Protein AF-J0NBN2-F1 (afdb_monomer_lite)

Sequence (302 aa):
MKLNNRDLALRGLLGVLPPHLERYLRSTLGDRCTPEGLRALLADSDASDPPDLADLSTQIRVLTVHSDGSDGLDLSPELRTALREVGRLRDEVVSGGALNADRTLAVLDAVGETLRLIGAESDQAEVRELIAAIDGGQGAGSGPLDAVGVEVVCVPVLSYAHAVAGAAPAVSIRLSLPGYAFSSGAHASGLDASGDDQQRRTLVSEARGSQELPPGPLEVTLTLIEDDGGRQIAEPWHLTWDTSQPVLTETRTLALDRANLLQVEPGAAHVRVELRAADGATAVRRLPGLTVLPPRQWRLDG

Secondary structure (DSSP, 8-state):
----HHHHHHIIIIIIHHHHHHHHHHHHHGGG-SHHHHHHHHT--S-SSPP-TT-HHHHHHHHHHTTSSTT-----HHHHHHHHHHHHHHHHHHTTPPPPHHHHHHHHHHHHHHHHHTT-GGGHHHHHHHHHTGGGTT--S-SGGGG-EEEEEE-SEEEHHHHHTT---EEEEEEE-TTS---TTS-SS-S---TTGGG-EEEEE-----SPPPSSEEEEEEEEEETTT--B-B--EEEEEETTSSEEEEEEE--B-HHHHTT--SEEEEEEEEEEETTS-EEEEEEEEEEEE---------

Radius of gyration: 23.73 Å; chains: 1; bounding box: 50×60×70 Å

Foldseek 3Di:
DQQALLNLLCCLLLPQQLVLLLVLLCVQCPVCPDQVSLCVQLVPPPDPDRQDSSDLLSSLSSQQSQPPDPNRRPADPQLNVLSVQLNVLVVVSVVDDDDALVSSLSSLVSSLSNCVSSPVPVRVVSSVVSQCCHVHRLHDPDDQCLQKKKKKKWAQEAALVCLVVFHFIKMKMKIFGHPRWDPPPDVVDDDDDDPPRVRIDMFIRTRDDPHHDDFDKKWKKKFKAFPPPRFTFWDIDIDIDGVVDRMDMDMDGTRTDSVRLQVDDWGWMWMWMWIADPVGDIGIGTGTRHTYYHPDDDDDPD

pLDDT: mean 79.09, std 15.29, range [32.47, 96.25]

Organism: NCBI:txid1125718

Structure (mmCIF, N/CA/C/O backbone):
data_AF-J0NBN2-F1
#
_entry.id   AF-J0NBN2-F1
#
loop_
_atom_site.group_PDB
_atom_site.id
_atom_site.type_symbol
_atom_site.label_atom_id
_atom_site.label_alt_id
_atom_site.label_comp_id
_atom_site.label_asym_id
_atom_site.label_entity_id
_atom_site.label_seq_id
_atom_site.pdbx_PDB_ins_code
_atom_site.Cartn_x
_atom_site.Cartn_y
_atom_site.Cartn_z
_atom_site.occupancy
_atom_site.B_iso_or_equiv
_atom_site.auth_seq_id
_atom_site.auth_comp_id
_atom_site.auth_asym_id
_atom_site.auth_atom_id
_atom_site.pdbx_PDB_model_num
ATOM 1 N N . MET A 1 1 ? 5.031 -14.253 4.775 1.00 39.81 1 MET A N 1
ATOM 2 C CA . MET A 1 1 ? 6.486 -14.059 5.010 1.00 39.81 1 MET A CA 1
ATOM 3 C C . MET A 1 1 ? 6.707 -12.562 5.221 1.00 39.81 1 MET A C 1
ATOM 5 O O . MET A 1 1 ? 6.089 -11.804 4.492 1.00 39.81 1 MET A O 1
ATOM 9 N N . LYS A 1 2 ? 7.464 -12.099 6.230 1.00 54.34 2 LYS A N 1
ATOM 10 C CA . LYS A 1 2 ? 7.734 -10.652 6.378 1.00 54.34 2 LYS A CA 1
ATOM 11 C C . LYS A 1 2 ? 8.711 -10.240 5.274 1.00 54.34 2 LYS A C 1
ATOM 13 O O . LYS A 1 2 ? 9.859 -10.670 5.329 1.00 54.34 2 LYS A O 1
ATOM 18 N N . LEU A 1 3 ? 8.246 -9.470 4.291 1.00 64.38 3 LEU A N 1
ATOM 19 C CA . LEU A 1 3 ? 9.113 -8.849 3.288 1.00 64.38 3 LEU A CA 1
ATOM 20 C C . LEU A 1 3 ? 10.071 -7.903 4.016 1.00 64.38 3 LEU A C 1
ATOM 22 O O . LEU A 1 3 ? 9.633 -7.037 4.775 1.00 64.38 3 LEU A O 1
ATOM 26 N N . ASN A 1 4 ? 11.372 -8.118 3.853 1.00 79.00 4 ASN A N 1
ATOM 27 C CA . ASN A 1 4 ? 12.374 -7.190 4.360 1.00 79.00 4 ASN A CA 1
ATOM 28 C C . ASN A 1 4 ? 12.499 -5.987 3.395 1.00 79.00 4 ASN A C 1
ATOM 30 O O . ASN A 1 4 ? 12.011 -6.021 2.267 1.00 79.00 4 ASN A O 1
ATOM 34 N N . ASN A 1 5 ? 13.179 -4.922 3.818 1.00 82.25 5 ASN A N 1
ATOM 35 C CA . ASN A 1 5 ? 13.381 -3.708 3.014 1.00 82.25 5 ASN A CA 1
ATOM 36 C C . ASN A 1 5 ? 13.991 -3.979 1.623 1.00 82.25 5 ASN A C 1
ATOM 38 O O . ASN A 1 5 ? 13.620 -3.357 0.629 1.00 82.25 5 ASN A O 1
ATOM 42 N N . ARG A 1 6 ? 14.879 -4.970 1.524 1.00 85.25 6 ARG A N 1
ATOM 43 C CA . ARG A 1 6 ? 15.462 -5.410 0.254 1.00 85.25 6 ARG A CA 1
ATOM 44 C C . ARG A 1 6 ? 14.431 -6.106 -0.636 1.00 85.25 6 ARG A C 1
ATOM 46 O O . ARG A 1 6 ? 14.435 -5.868 -1.838 1.00 85.25 6 ARG A O 1
ATOM 53 N N . ASP A 1 7 ? 13.547 -6.920 -0.072 1.00 87.06 7 ASP A N 1
ATOM 54 C CA . ASP A 1 7 ? 12.481 -7.586 -0.821 1.00 87.06 7 ASP A CA 1
ATOM 55 C C . ASP A 1 7 ? 11.479 -6.563 -1.373 1.00 87.06 7 ASP A C 1
ATOM 57 O O . ASP A 1 7 ? 11.032 -6.702 -2.508 1.00 87.06 7 ASP A O 1
ATOM 61 N N . LEU A 1 8 ? 11.180 -5.499 -0.615 1.00 87.06 8 LEU A N 1
ATOM 62 C CA . LEU A 1 8 ? 10.349 -4.381 -1.079 1.00 87.06 8 LEU A CA 1
ATOM 63 C C . LEU A 1 8 ? 11.009 -3.637 -2.248 1.00 87.06 8 LEU A C 1
ATOM 65 O O . LEU A 1 8 ? 10.373 -3.418 -3.278 1.00 87.06 8 LEU A O 1
ATOM 69 N N . ALA A 1 9 ? 12.301 -3.314 -2.123 1.00 89.12 9 ALA A N 1
ATOM 70 C CA . ALA A 1 9 ? 13.078 -2.693 -3.195 1.00 89.12 9 ALA A CA 1
ATOM 71 C C . ALA A 1 9 ? 13.112 -3.569 -4.461 1.00 89.12 9 ALA A C 1
ATOM 73 O O . ALA A 1 9 ? 12.883 -3.080 -5.567 1.00 89.12 9 ALA A O 1
ATOM 74 N N . LEU A 1 10 ? 13.353 -4.876 -4.305 1.00 90.25 10 LEU A N 1
ATOM 75 C CA . LEU A 1 10 ? 13.333 -5.840 -5.408 1.00 90.25 10 LEU A CA 1
ATOM 76 C C . LEU A 1 10 ? 11.942 -5.962 -6.030 1.00 90.25 10 LEU A C 1
ATOM 78 O O . LEU A 1 10 ? 11.838 -6.058 -7.250 1.00 90.25 10 LEU A O 1
ATOM 82 N N . ARG A 1 11 ? 10.874 -5.922 -5.228 1.00 89.62 11 ARG A N 1
ATOM 83 C CA . ARG A 1 11 ? 9.498 -5.960 -5.728 1.00 89.62 11 ARG A CA 1
ATOM 84 C C . ARG A 1 11 ? 9.184 -4.734 -6.583 1.00 89.62 11 ARG A C 1
ATOM 86 O O . ARG A 1 11 ? 8.642 -4.902 -7.671 1.00 89.62 11 ARG A O 1
ATOM 93 N N . GLY A 1 12 ? 9.579 -3.537 -6.150 1.00 88.62 12 GLY A N 1
ATOM 94 C CA . GLY A 1 12 ? 9.417 -2.317 -6.946 1.00 88.62 12 GLY A CA 1
ATOM 95 C C . GLY A 1 12 ? 10.220 -2.354 -8.251 1.00 88.62 12 GLY A C 1
ATOM 96 O O . GLY A 1 12 ? 9.673 -2.118 -9.326 1.00 88.62 12 GLY A O 1
ATOM 97 N N . LEU A 1 13 ? 11.506 -2.710 -8.170 1.00 92.12 13 LEU A N 1
ATOM 98 C CA . LEU A 1 13 ? 12.416 -2.701 -9.321 1.00 92.12 13 LEU A CA 1
ATOM 99 C C . LEU A 1 13 ? 12.150 -3.823 -10.327 1.00 92.12 13 LEU A C 1
ATOM 101 O O . LEU A 1 13 ? 12.204 -3.584 -11.525 1.00 92.12 13 LEU A O 1
ATOM 105 N N . LEU A 1 14 ? 11.917 -5.050 -9.865 1.00 89.62 14 LEU A N 1
ATOM 106 C CA . LEU A 1 14 ? 11.858 -6.239 -10.725 1.00 89.62 14 LEU A CA 1
ATOM 107 C C . LEU A 1 14 ? 10.440 -6.792 -10.894 1.00 89.62 14 LEU A C 1
ATOM 109 O O . LEU A 1 14 ? 10.215 -7.620 -11.769 1.00 89.62 14 LEU A O 1
ATOM 113 N N . GLY A 1 15 ? 9.493 -6.371 -10.054 1.00 87.25 15 GLY A N 1
ATOM 114 C CA . GLY A 1 15 ? 8.091 -6.776 -10.149 1.00 87.25 15 GLY A CA 1
ATOM 115 C C . GLY A 1 15 ? 7.225 -5.713 -10.813 1.00 87.25 15 GLY A C 1
ATOM 116 O O . GLY A 1 15 ? 6.552 -6.006 -11.795 1.00 87.25 15 GLY A O 1
ATOM 117 N N . VAL A 1 16 ? 7.255 -4.489 -10.279 1.00 88.75 16 VAL A N 1
ATOM 118 C CA . VAL A 1 16 ? 6.342 -3.411 -10.694 1.00 88.75 16 VAL A CA 1
ATOM 119 C C . VAL A 1 16 ? 6.834 -2.712 -11.955 1.00 88.75 16 VAL A C 1
ATOM 121 O O . VAL A 1 16 ? 6.109 -2.631 -12.937 1.00 88.75 16 VAL A O 1
ATOM 124 N N . LEU A 1 17 ? 8.072 -2.215 -11.966 1.00 90.75 17 LEU A N 1
ATOM 125 C CA . LEU A 1 17 ? 8.572 -1.393 -13.072 1.00 90.75 17 LEU A CA 1
ATOM 126 C C . LEU A 1 17 ? 8.645 -2.103 -14.446 1.00 90.75 17 LEU A C 1
ATOM 128 O O . LEU A 1 17 ? 8.243 -1.480 -15.437 1.00 90.75 17 LEU A O 1
ATOM 132 N N . PRO A 1 18 ? 9.134 -3.359 -14.565 1.00 92.06 18 PRO A N 1
ATOM 133 C CA . PRO A 1 18 ? 9.452 -3.937 -15.872 1.00 92.06 18 PRO A CA 1
ATOM 134 C C . PRO A 1 18 ? 8.253 -4.085 -16.822 1.00 92.06 18 PRO A C 1
ATOM 136 O O . PRO A 1 18 ? 8.397 -3.688 -17.977 1.00 92.06 18 PRO A O 1
ATOM 139 N N . PRO A 1 19 ? 7.060 -4.552 -16.396 1.00 89.94 19 PRO A N 1
ATOM 140 C CA . PRO A 1 19 ? 5.893 -4.643 -17.280 1.00 89.94 19 PRO A CA 1
ATOM 141 C C . PRO A 1 19 ? 5.472 -3.302 -17.902 1.00 89.94 19 PRO A C 1
ATOM 143 O O . PRO A 1 19 ? 5.055 -3.245 -19.064 1.00 89.94 19 PRO A O 1
ATOM 146 N N . HIS A 1 20 ? 5.584 -2.205 -17.147 1.00 90.25 20 HIS A N 1
ATOM 147 C CA . HIS A 1 20 ? 5.215 -0.873 -17.632 1.00 90.25 20 HIS A CA 1
ATOM 148 C C . HIS A 1 20 ? 6.273 -0.301 -18.565 1.00 90.25 20 HIS A C 1
ATOM 150 O O . HIS A 1 20 ? 5.938 0.252 -19.616 1.00 90.25 20 HIS A O 1
ATOM 156 N N . LEU A 1 21 ? 7.547 -0.467 -18.211 1.00 89.19 21 LEU A N 1
ATOM 157 C CA . LEU A 1 21 ? 8.645 0.008 -19.038 1.00 89.19 21 LEU A CA 1
ATOM 158 C C . LEU A 1 21 ? 8.722 -0.769 -20.360 1.00 89.19 21 LEU A C 1
ATOM 160 O O . LEU A 1 21 ? 8.958 -0.168 -21.404 1.00 89.19 21 LEU A O 1
ATOM 164 N N . GLU A 1 22 ? 8.415 -2.066 -20.347 1.00 90.19 22 GLU A N 1
ATOM 165 C CA . GLU A 1 22 ? 8.255 -2.891 -21.545 1.00 90.19 22 GLU A CA 1
ATOM 166 C C . GLU A 1 22 ? 7.134 -2.366 -22.450 1.00 90.19 22 GLU A C 1
ATOM 168 O O . GLU A 1 22 ? 7.323 -2.198 -23.657 1.00 90.19 22 GLU A O 1
ATOM 173 N N . ARG A 1 23 ? 5.963 -2.053 -21.879 1.00 89.56 23 ARG A N 1
ATOM 174 C CA . ARG A 1 23 ? 4.835 -1.479 -22.627 1.00 89.56 23 ARG A CA 1
ATOM 175 C C . ARG A 1 23 ? 5.198 -0.135 -23.255 1.00 89.56 23 ARG A C 1
ATOM 177 O O . ARG A 1 23 ? 4.902 0.085 -24.431 1.00 89.56 23 ARG A O 1
ATOM 184 N N . TYR A 1 24 ? 5.844 0.736 -22.483 1.00 88.31 24 TYR A N 1
ATOM 185 C CA . TYR A 1 24 ? 6.337 2.023 -22.961 1.00 88.31 24 TYR A CA 1
ATOM 186 C C . TYR A 1 24 ? 7.341 1.829 -24.102 1.00 88.31 24 TYR A C 1
ATOM 188 O O . TYR A 1 24 ? 7.157 2.376 -25.183 1.00 88.31 24 TYR A O 1
ATOM 196 N N . LEU A 1 25 ? 8.342 0.967 -23.915 1.00 87.44 25 LEU A N 1
ATOM 197 C CA . LEU A 1 25 ? 9.366 0.653 -24.909 1.00 87.44 25 LEU A CA 1
ATOM 198 C C . LEU A 1 25 ? 8.761 0.147 -26.224 1.00 87.44 25 LEU A C 1
ATOM 200 O O . LEU A 1 25 ? 9.148 0.624 -27.290 1.00 87.44 25 LEU A O 1
ATOM 204 N N . ARG A 1 26 ? 7.776 -0.760 -26.169 1.00 87.06 26 ARG A N 1
ATOM 205 C CA . ARG A 1 26 ? 7.063 -1.229 -27.370 1.00 87.06 26 ARG A CA 1
ATOM 206 C C . ARG A 1 26 ? 6.329 -0.100 -28.083 1.00 87.06 26 ARG A C 1
ATOM 208 O O . ARG A 1 26 ? 6.396 -0.011 -29.306 1.00 87.06 26 ARG A O 1
ATOM 215 N N . SER A 1 27 ? 5.658 0.767 -27.327 1.00 86.44 27 SER A N 1
ATOM 216 C CA . SER A 1 27 ? 4.952 1.923 -27.883 1.00 86.44 27 SER A CA 1
ATOM 217 C C . SER A 1 27 ? 5.907 2.911 -28.553 1.00 86.44 27 SER A C 1
ATOM 219 O O . SER A 1 27 ? 5.591 3.443 -29.613 1.00 86.44 27 SER A O 1
ATOM 221 N N . THR A 1 28 ? 7.068 3.157 -27.949 1.00 83.19 28 THR A N 1
ATOM 222 C CA . THR A 1 28 ? 8.038 4.148 -28.431 1.00 83.19 28 THR A CA 1
ATOM 223 C C . THR A 1 28 ? 8.849 3.623 -29.621 1.00 83.19 28 THR A C 1
ATOM 225 O O . THR A 1 28 ? 9.175 4.378 -30.535 1.00 83.19 28 THR A O 1
ATOM 228 N N . LEU A 1 29 ? 9.164 2.324 -29.651 1.00 79.38 29 LEU A N 1
ATOM 229 C CA . LEU A 1 29 ? 9.898 1.709 -30.761 1.00 79.38 29 LEU A CA 1
ATOM 230 C C . LEU A 1 29 ? 9.015 1.411 -31.979 1.00 79.38 29 LEU A C 1
ATOM 232 O O . LEU A 1 29 ? 9.527 1.436 -33.102 1.00 79.38 29 LEU A O 1
ATOM 236 N N . GLY A 1 30 ? 7.722 1.131 -31.783 1.00 82.50 30 GLY A N 1
ATOM 237 C CA . GLY A 1 30 ? 6.803 0.778 -32.867 1.00 82.50 30 GLY A CA 1
ATOM 238 C C . GLY A 1 30 ? 7.342 -0.387 -33.705 1.00 82.50 30 GLY A C 1
ATOM 239 O O . GLY A 1 30 ? 7.721 -1.426 -33.163 1.00 82.50 30 GLY A O 1
ATOM 240 N N . ASP A 1 31 ? 7.460 -0.184 -35.019 1.00 77.44 31 ASP A N 1
ATOM 241 C CA . ASP A 1 31 ? 7.956 -1.185 -35.980 1.00 77.44 31 ASP A CA 1
ATOM 242 C C . ASP A 1 31 ? 9.416 -1.617 -35.735 1.00 77.44 31 ASP A C 1
ATOM 244 O O . ASP A 1 31 ? 9.853 -2.663 -36.218 1.00 77.44 31 ASP A O 1
ATOM 248 N N . ARG A 1 32 ? 10.183 -0.842 -34.952 1.00 72.25 32 ARG A N 1
ATOM 249 C CA . ARG A 1 32 ? 11.557 -1.188 -34.549 1.00 72.25 32 ARG A CA 1
ATOM 250 C C . ARG A 1 32 ? 11.606 -2.208 -33.408 1.00 72.25 32 ARG A C 1
ATOM 252 O O . ARG A 1 32 ? 12.686 -2.689 -33.075 1.00 72.25 32 ARG A O 1
ATOM 259 N N . CYS A 1 33 ? 10.463 -2.569 -32.820 1.00 77.31 33 CYS A N 1
ATOM 260 C CA . CYS A 1 33 ? 10.361 -3.574 -31.761 1.00 77.31 33 CYS A CA 1
ATOM 261 C C . CYS A 1 33 ? 10.369 -5.014 -32.318 1.00 77.31 33 CYS A C 1
ATOM 263 O O . CYS A 1 33 ? 9.524 -5.844 -31.985 1.00 77.31 33 CYS A O 1
ATOM 265 N N . THR A 1 34 ? 11.327 -5.306 -33.197 1.00 79.50 34 THR A N 1
ATOM 266 C CA . THR A 1 34 ? 11.610 -6.648 -33.723 1.00 79.50 34 THR A CA 1
ATOM 267 C C . THR A 1 34 ? 12.907 -7.177 -33.111 1.00 79.50 34 THR A C 1
ATOM 269 O O . THR A 1 34 ? 13.750 -6.373 -32.714 1.00 79.50 34 THR A O 1
ATOM 272 N N . PRO A 1 35 ? 13.118 -8.501 -33.017 1.00 76.19 35 PRO A N 1
ATOM 273 C CA . PRO A 1 35 ? 14.371 -9.059 -32.505 1.00 76.19 35 PRO A CA 1
ATOM 274 C C . PRO A 1 35 ? 15.605 -8.531 -33.246 1.00 76.19 35 PRO A C 1
ATOM 276 O O . PRO A 1 35 ? 16.613 -8.211 -32.625 1.00 76.19 35 PRO A O 1
ATOM 279 N N . GLU A 1 36 ? 15.523 -8.396 -34.569 1.00 77.06 36 GLU A N 1
ATOM 280 C CA . GLU A 1 36 ? 16.585 -7.846 -35.414 1.00 77.06 36 GLU A CA 1
ATOM 281 C C . GLU A 1 36 ? 16.794 -6.354 -35.140 1.00 77.06 36 GLU A C 1
ATOM 283 O O . GLU A 1 36 ? 17.934 -5.910 -35.007 1.00 77.06 36 GLU A O 1
ATOM 288 N N . GLY A 1 37 ? 15.702 -5.596 -34.987 1.00 74.25 37 GLY A N 1
ATOM 289 C CA . GLY A 1 37 ? 15.743 -4.191 -34.590 1.00 74.25 37 GLY A CA 1
ATOM 290 C C . GLY A 1 37 ? 16.403 -4.006 -33.225 1.00 74.25 37 GLY A C 1
ATOM 291 O O . GLY A 1 37 ? 17.340 -3.230 -33.099 1.00 74.25 37 GLY A O 1
ATOM 292 N N . LEU A 1 38 ? 15.996 -4.776 -32.216 1.00 76.81 38 LEU A N 1
ATOM 293 C CA . LEU A 1 38 ? 16.558 -4.713 -30.866 1.00 76.81 38 LEU A CA 1
ATOM 294 C C . LEU A 1 38 ? 18.038 -5.128 -30.820 1.00 76.81 38 LEU A C 1
ATOM 296 O O . LEU A 1 38 ? 18.814 -4.483 -30.118 1.00 76.81 38 LEU A O 1
ATOM 300 N N . ARG A 1 39 ? 18.457 -6.146 -31.588 1.00 76.12 39 ARG A N 1
ATOM 301 C CA . ARG A 1 39 ? 19.881 -6.518 -31.718 1.00 76.12 39 ARG A CA 1
ATOM 302 C C . ARG A 1 39 ? 20.702 -5.405 -32.363 1.00 76.12 39 ARG A C 1
ATOM 304 O O . ARG A 1 39 ? 21.776 -5.073 -31.861 1.00 76.12 39 ARG A O 1
ATOM 311 N N . ALA A 1 40 ? 20.177 -4.795 -33.428 1.00 75.62 40 ALA A N 1
ATOM 312 C CA . ALA A 1 40 ? 20.815 -3.655 -34.078 1.00 75.62 40 ALA A CA 1
ATOM 313 C C . ALA A 1 40 ? 20.966 -2.468 -33.112 1.00 75.62 40 ALA A C 1
ATOM 315 O O . ALA A 1 40 ? 22.024 -1.844 -33.076 1.00 75.62 40 ALA A O 1
ATOM 316 N N . LEU A 1 41 ? 19.951 -2.207 -32.279 1.00 73.19 41 LEU A N 1
ATOM 317 C CA . LEU A 1 41 ? 19.999 -1.170 -31.245 1.00 73.19 41 LEU A CA 1
ATOM 318 C C . LEU A 1 41 ? 21.067 -1.494 -30.182 1.00 73.19 41 LEU A C 1
ATOM 320 O O . LEU A 1 41 ? 21.881 -0.653 -29.816 1.00 73.19 41 LEU A O 1
ATOM 324 N N . LEU A 1 42 ? 21.125 -2.724 -29.685 1.00 73.62 42 LEU A N 1
ATOM 325 C CA . LEU A 1 42 ? 22.075 -3.091 -28.630 1.00 73.62 42 LEU A CA 1
ATOM 326 C C . LEU A 1 42 ? 23.526 -3.250 -29.118 1.00 73.62 42 LEU A C 1
ATOM 328 O O . LEU A 1 42 ? 24.398 -3.537 -28.295 1.00 73.62 42 LEU A O 1
ATOM 332 N N . ALA A 1 43 ? 23.777 -3.062 -30.422 1.00 69.69 43 ALA A N 1
ATOM 333 C CA . ALA A 1 43 ? 25.016 -3.425 -31.112 1.00 69.69 43 ALA A CA 1
ATOM 334 C C . ALA A 1 43 ? 25.428 -4.893 -30.868 1.00 69.69 43 ALA A C 1
ATOM 336 O O . ALA A 1 43 ? 26.594 -5.256 -31.007 1.00 69.69 43 ALA A O 1
ATOM 337 N N . ASP A 1 44 ? 24.458 -5.740 -30.518 1.00 66.31 44 ASP A N 1
ATOM 338 C CA . ASP A 1 44 ? 24.656 -7.124 -30.095 1.00 66.31 44 ASP A CA 1
ATOM 339 C C . ASP A 1 44 ? 24.323 -8.054 -31.263 1.00 66.31 44 ASP A C 1
ATOM 341 O O . ASP A 1 44 ? 23.298 -8.736 -31.308 1.00 66.31 44 ASP A O 1
ATOM 345 N N . SER A 1 45 ? 25.163 -7.967 -32.296 1.00 54.62 45 SER A N 1
ATOM 346 C CA . SER A 1 45 ? 24.950 -8.670 -33.570 1.00 54.62 45 SER A CA 1
ATOM 347 C C . SER A 1 45 ? 25.250 -10.172 -33.471 1.00 54.62 45 SER A C 1
ATOM 349 O O . SER A 1 45 ? 24.813 -10.931 -34.332 1.00 54.62 45 SER A O 1
ATOM 351 N N . ASP A 1 46 ? 25.975 -10.587 -32.425 1.00 56.94 46 ASP A N 1
ATOM 352 C CA . ASP A 1 46 ? 26.514 -11.942 -32.253 1.00 56.94 46 ASP A CA 1
ATOM 353 C C . ASP A 1 46 ? 25.734 -12.798 -31.231 1.00 56.94 46 ASP A C 1
ATOM 355 O O . ASP A 1 46 ? 25.947 -14.011 -31.151 1.00 56.94 46 ASP A O 1
ATOM 359 N N . ALA A 1 47 ? 24.804 -12.216 -30.461 1.00 61.78 47 ALA A N 1
ATOM 360 C CA . ALA A 1 47 ? 23.956 -12.968 -29.538 1.00 61.78 47 ALA A CA 1
ATOM 361 C C . ALA A 1 47 ? 22.874 -13.772 -30.290 1.00 61.78 47 ALA A C 1
ATOM 363 O O . ALA A 1 47 ? 21.990 -13.213 -30.949 1.00 61.78 47 ALA A O 1
ATOM 364 N N . SER A 1 48 ? 22.918 -15.109 -30.167 1.00 61.03 48 SER A N 1
ATOM 365 C CA . SER A 1 48 ? 21.876 -15.999 -30.718 1.00 61.03 48 SER A CA 1
ATOM 366 C C . SER A 1 48 ? 20.503 -15.714 -30.110 1.00 61.03 48 SER A C 1
ATOM 368 O O . SER A 1 48 ? 19.500 -15.698 -30.830 1.00 61.03 48 SER A O 1
ATOM 370 N N . ASP A 1 49 ? 20.455 -15.429 -28.810 1.00 69.25 49 ASP A N 1
ATOM 371 C CA . ASP A 1 49 ? 19.196 -15.208 -28.110 1.00 69.25 49 ASP A CA 1
ATOM 372 C C . ASP A 1 49 ? 18.660 -13.790 -28.352 1.00 69.25 49 ASP A C 1
ATOM 374 O O . ASP A 1 49 ? 19.427 -12.823 -28.390 1.00 69.25 49 ASP A O 1
ATOM 378 N N . PRO A 1 50 ? 17.341 -13.640 -28.572 1.00 69.00 50 PRO A N 1
ATOM 379 C CA . PRO A 1 50 ? 16.734 -12.324 -28.650 1.00 69.00 50 PRO A CA 1
ATOM 380 C C . PRO A 1 50 ? 16.854 -11.613 -27.290 1.00 69.00 50 PRO A C 1
ATOM 382 O O . PRO A 1 50 ? 16.751 -12.268 -26.251 1.00 69.00 50 PRO A O 1
ATOM 385 N N . PRO A 1 51 ? 17.040 -10.283 -27.276 1.00 78.94 51 PRO A N 1
ATOM 386 C CA . PRO A 1 51 ? 17.110 -9.529 -26.031 1.00 78.94 51 PRO A CA 1
ATOM 387 C C . PRO A 1 51 ? 15.811 -9.678 -25.236 1.00 78.94 51 PRO A C 1
ATOM 389 O O . PRO A 1 51 ? 14.718 -9.460 -25.766 1.00 78.94 51 PRO A O 1
ATOM 392 N N . ASP A 1 52 ? 15.945 -10.049 -23.963 1.00 82.88 52 ASP A N 1
ATOM 393 C CA . ASP A 1 52 ? 14.812 -10.263 -23.070 1.00 82.88 52 ASP A CA 1
ATOM 394 C C . ASP A 1 52 ? 14.221 -8.921 -22.633 1.00 82.88 52 ASP A C 1
ATOM 396 O O . ASP A 1 52 ? 14.781 -8.201 -21.808 1.00 82.88 52 ASP A O 1
ATOM 400 N N . LEU A 1 53 ? 13.068 -8.577 -23.201 1.00 83.00 53 LEU A N 1
ATOM 401 C CA . LEU A 1 53 ? 12.354 -7.363 -22.836 1.00 83.00 53 LEU A CA 1
ATOM 402 C C . LEU A 1 53 ? 11.657 -7.455 -21.479 1.00 83.00 53 LEU A C 1
ATOM 404 O O . LEU A 1 53 ? 11.158 -6.424 -21.056 1.00 83.00 53 LEU A O 1
ATOM 408 N N . ALA A 1 54 ? 11.624 -8.604 -20.799 1.00 83.56 54 ALA A N 1
ATOM 409 C CA . ALA A 1 54 ? 11.181 -8.690 -19.407 1.00 83.56 54 ALA A CA 1
ATOM 410 C C . ALA A 1 54 ? 12.296 -8.291 -18.418 1.00 83.56 54 ALA A C 1
ATOM 412 O O . ALA A 1 54 ? 12.018 -7.968 -17.261 1.00 83.56 54 ALA A O 1
ATOM 413 N N . ASP A 1 55 ? 13.558 -8.279 -18.862 1.00 87.12 55 ASP A N 1
ATOM 414 C CA . ASP A 1 55 ? 14.700 -7.881 -18.045 1.00 87.12 55 ASP A CA 1
ATOM 415 C C . ASP A 1 55 ? 14.871 -6.354 -18.013 1.00 87.12 55 ASP A C 1
ATOM 417 O O . ASP A 1 55 ? 15.148 -5.699 -19.022 1.00 87.12 55 ASP A O 1
ATOM 421 N N . LEU A 1 56 ? 14.782 -5.782 -16.808 1.00 88.81 56 LEU A N 1
ATOM 422 C CA . LEU A 1 56 ? 14.923 -4.343 -16.581 1.00 88.81 56 LEU A CA 1
ATOM 423 C C . LEU A 1 56 ? 16.263 -3.792 -17.097 1.00 88.81 56 LEU A C 1
ATOM 425 O O . LEU A 1 56 ? 16.313 -2.674 -17.608 1.00 88.81 56 LEU A O 1
ATOM 429 N N . SER A 1 57 ? 17.358 -4.552 -16.978 1.00 88.12 57 SER A N 1
ATOM 430 C CA . SER A 1 57 ? 18.675 -4.101 -17.453 1.00 88.12 57 SER A CA 1
ATOM 431 C C . SER A 1 57 ? 18.677 -3.907 -18.969 1.00 88.12 57 SER A C 1
ATOM 433 O O . SER A 1 57 ? 19.124 -2.876 -19.482 1.00 88.12 57 SER A O 1
ATOM 435 N N . THR A 1 58 ? 18.108 -4.874 -19.686 1.00 87.44 58 THR A N 1
ATOM 436 C CA . THR A 1 58 ? 17.927 -4.830 -21.137 1.00 87.44 58 THR A CA 1
ATOM 437 C C . THR A 1 58 ? 17.033 -3.662 -21.549 1.00 87.44 58 THR A C 1
ATOM 439 O O . THR A 1 58 ? 17.424 -2.877 -22.416 1.00 87.44 58 THR A O 1
ATOM 442 N N . GLN A 1 59 ? 15.893 -3.464 -20.878 1.00 88.56 59 GLN A N 1
ATOM 443 C CA . GLN A 1 59 ? 14.994 -2.331 -21.132 1.00 88.56 59 GLN A CA 1
ATOM 444 C C . GLN A 1 59 ? 15.702 -0.970 -20.960 1.00 88.56 59 GLN A C 1
ATOM 446 O O . GLN A 1 59 ? 15.623 -0.111 -21.844 1.00 88.56 59 GLN A O 1
ATOM 451 N N . ILE A 1 60 ? 16.440 -0.775 -19.856 1.00 87.50 60 ILE A N 1
ATOM 452 C CA . ILE A 1 60 ? 17.187 0.465 -19.580 1.00 87.50 60 ILE A CA 1
ATOM 453 C C . ILE A 1 60 ? 18.272 0.691 -20.636 1.00 87.50 60 ILE A C 1
ATOM 455 O O . ILE A 1 60 ? 18.419 1.813 -21.124 1.00 87.50 60 ILE A O 1
ATOM 459 N N . ARG A 1 61 ? 19.017 -0.350 -21.034 1.00 84.56 61 ARG A N 1
ATOM 460 C CA . ARG A 1 61 ? 20.046 -0.240 -22.084 1.00 84.56 61 ARG A CA 1
ATOM 461 C C . ARG A 1 61 ? 19.452 0.214 -23.413 1.00 84.56 61 ARG A C 1
ATOM 463 O O . ARG A 1 61 ? 19.979 1.151 -24.007 1.00 84.56 61 ARG A O 1
ATOM 470 N N . VAL A 1 62 ? 18.350 -0.394 -23.856 1.00 82.56 62 VAL A N 1
ATOM 471 C CA . VAL A 1 62 ? 17.693 -0.027 -25.124 1.00 82.56 62 VAL A CA 1
ATOM 472 C C . VAL A 1 62 ? 17.285 1.450 -25.124 1.00 82.56 62 VAL A C 1
ATOM 474 O O . VAL A 1 62 ? 17.577 2.166 -26.084 1.00 82.56 62 VAL A O 1
ATOM 477 N N . LEU A 1 63 ? 16.671 1.919 -24.032 1.00 82.06 63 LEU A N 1
ATOM 478 C CA . LEU A 1 63 ? 16.198 3.300 -23.901 1.00 82.06 63 LEU A CA 1
ATOM 479 C C . LEU A 1 63 ? 17.343 4.315 -23.760 1.00 82.06 63 LEU A C 1
ATOM 481 O O . LEU A 1 63 ? 17.251 5.423 -24.280 1.00 82.06 63 LEU A O 1
ATOM 485 N N . THR A 1 64 ? 18.435 3.964 -23.080 1.00 76.88 64 THR A N 1
ATOM 486 C CA . THR A 1 64 ? 19.529 4.912 -22.799 1.00 76.88 64 THR A CA 1
ATOM 487 C C . THR A 1 64 ? 20.531 5.049 -23.946 1.00 76.88 64 THR A C 1
ATOM 489 O O . THR A 1 64 ? 20.923 6.178 -24.249 1.00 76.88 64 THR A O 1
ATOM 492 N N . VAL A 1 65 ? 20.895 3.953 -24.629 1.00 70.25 65 VAL A N 1
ATOM 493 C CA . VAL A 1 65 ? 21.871 3.948 -25.743 1.00 70.25 65 VAL A CA 1
ATOM 494 C C . VAL A 1 65 ? 21.454 4.875 -26.892 1.00 70.25 65 VAL A C 1
ATOM 496 O O . VAL A 1 65 ? 22.303 5.490 -27.528 1.00 70.25 65 VAL A O 1
ATOM 499 N N . HIS A 1 66 ? 20.153 5.036 -27.130 1.00 60.19 66 HIS A N 1
ATOM 500 C CA . HIS A 1 66 ? 19.636 5.768 -28.292 1.00 60.19 66 HIS A CA 1
ATOM 501 C C . HIS A 1 66 ? 19.305 7.227 -28.019 1.00 60.19 66 HIS A C 1
ATOM 503 O O . HIS A 1 66 ? 18.683 7.862 -28.853 1.00 60.19 66 HIS A O 1
ATOM 509 N N . SER A 1 67 ? 19.696 7.788 -26.880 1.00 54.75 67 SER A N 1
ATOM 510 C CA . SER A 1 67 ? 19.345 9.175 -26.560 1.00 54.75 67 SER A CA 1
ATOM 511 C C . SER A 1 67 ? 20.392 10.229 -26.945 1.00 54.75 67 SER A C 1
ATOM 513 O O . SER A 1 67 ? 20.141 11.418 -26.755 1.00 54.75 67 SER A O 1
ATOM 515 N N . ASP A 1 68 ? 21.534 9.809 -27.502 1.00 53.31 68 ASP A N 1
ATOM 516 C CA . ASP A 1 68 ? 22.655 10.685 -27.890 1.00 53.31 68 ASP A CA 1
ATOM 517 C C . ASP A 1 68 ? 22.891 10.748 -29.420 1.00 53.31 68 ASP A C 1
ATOM 519 O O . ASP A 1 68 ? 23.868 11.345 -29.873 1.00 53.31 68 ASP A O 1
ATOM 523 N N . GLY A 1 69 ? 22.009 10.152 -30.239 1.00 48.78 69 GLY A N 1
ATOM 524 C CA . GLY A 1 69 ? 22.159 10.058 -31.702 1.00 48.78 69 GLY A CA 1
ATOM 525 C C . GLY A 1 69 ? 21.024 10.705 -32.508 1.00 48.78 69 GLY A C 1
ATOM 526 O O . GLY A 1 69 ? 19.907 10.852 -32.024 1.00 48.78 69 GLY A O 1
ATOM 527 N N . SER A 1 70 ? 21.294 11.046 -33.775 1.00 48.72 70 SER A N 1
ATOM 528 C CA . SER A 1 70 ? 20.342 11.686 -34.707 1.00 48.72 70 SER A CA 1
ATOM 529 C C . SER A 1 70 ? 19.158 10.807 -35.149 1.00 48.72 70 SER A C 1
ATOM 531 O O . SER A 1 70 ? 18.216 11.335 -35.727 1.00 48.72 70 SER A O 1
ATOM 533 N N . ASP A 1 71 ? 19.199 9.500 -34.865 1.00 52.31 71 ASP A N 1
ATOM 534 C CA . ASP A 1 71 ? 18.123 8.504 -35.085 1.00 52.31 71 ASP A CA 1
ATOM 535 C C . ASP A 1 71 ? 17.464 8.038 -33.766 1.00 52.31 71 ASP A C 1
ATOM 537 O O . ASP A 1 71 ? 16.754 7.022 -33.706 1.00 52.31 71 ASP A O 1
ATOM 541 N N . GLY A 1 72 ? 17.750 8.769 -32.687 1.00 56.50 72 GLY A N 1
ATOM 542 C CA . GLY A 1 72 ? 17.431 8.413 -31.319 1.00 56.50 72 GLY A CA 1
ATOM 543 C C . GLY A 1 72 ? 15.949 8.390 -30.965 1.00 56.50 72 GLY A C 1
ATOM 544 O O . GLY A 1 72 ? 15.119 9.044 -31.595 1.00 56.50 72 GLY A O 1
ATOM 545 N N . LEU A 1 73 ? 15.612 7.634 -29.918 1.00 64.44 73 LEU A N 1
ATOM 546 C CA . LEU A 1 73 ? 14.319 7.782 -29.254 1.00 64.44 73 LEU A CA 1
ATOM 547 C C . LEU A 1 73 ? 14.293 9.157 -28.579 1.00 64.44 73 LEU A C 1
ATOM 549 O O . LEU A 1 73 ? 15.170 9.453 -27.765 1.00 64.44 73 LEU A O 1
ATOM 553 N N . ASP A 1 74 ? 13.299 9.980 -28.910 1.00 68.56 74 ASP A N 1
ATOM 554 C CA . ASP A 1 74 ? 13.130 11.313 -28.324 1.00 68.56 74 ASP A CA 1
ATOM 555 C C . ASP A 1 74 ? 12.598 11.184 -26.887 1.00 68.56 74 ASP A C 1
ATOM 557 O O . ASP A 1 74 ? 11.400 11.250 -26.612 1.00 68.56 74 ASP A O 1
ATOM 561 N N . LEU A 1 75 ? 13.507 10.864 -25.964 1.00 76.31 75 LEU A N 1
ATOM 562 C CA . LEU A 1 75 ? 13.217 10.732 -24.542 1.00 76.31 75 LEU A CA 1
ATOM 563 C C . LEU A 1 75 ? 13.464 12.063 -23.839 1.00 76.31 75 LEU A C 1
ATOM 565 O O . LEU A 1 75 ? 14.538 12.660 -23.961 1.00 76.31 75 LEU A O 1
ATOM 569 N N . SER A 1 76 ? 12.511 12.466 -22.995 1.00 83.88 76 SER A N 1
ATOM 570 C CA . SER A 1 76 ? 12.690 13.614 -22.104 1.00 83.88 76 SER A CA 1
ATOM 571 C C . SER A 1 76 ? 13.987 13.471 -21.282 1.00 83.88 76 SER A C 1
ATOM 573 O O . SER A 1 76 ? 14.279 12.380 -20.775 1.00 83.88 76 SER A O 1
ATOM 575 N N . PRO A 1 77 ? 14.780 14.547 -21.103 1.00 82.25 77 PRO A N 1
ATOM 576 C CA . PRO A 1 77 ? 15.990 14.522 -20.275 1.00 82.25 77 PRO A CA 1
ATOM 577 C C . PRO A 1 77 ? 15.733 14.056 -18.833 1.00 82.25 77 PRO A C 1
ATOM 579 O O . PRO A 1 77 ? 16.614 13.441 -18.227 1.00 82.25 77 PRO A O 1
ATOM 582 N N . GLU A 1 78 ? 14.528 14.292 -18.310 1.00 86.56 78 GLU A N 1
ATOM 583 C CA . GLU A 1 78 ? 14.094 13.831 -16.988 1.00 86.56 78 GLU A CA 1
ATOM 584 C C . GLU A 1 78 ? 14.015 12.299 -16.937 1.00 86.56 78 GLU A C 1
ATOM 586 O O . GLU A 1 78 ? 14.656 11.674 -16.094 1.00 86.56 78 GLU A O 1
ATOM 591 N N . LEU A 1 79 ? 13.347 11.679 -17.918 1.00 87.81 79 LEU A N 1
ATOM 592 C CA . LEU A 1 79 ? 13.226 10.220 -18.017 1.00 87.81 79 LEU A CA 1
ATOM 593 C C . LEU A 1 79 ? 14.590 9.547 -18.196 1.00 87.81 79 LEU A C 1
ATOM 595 O O . LEU A 1 79 ? 14.858 8.508 -17.600 1.00 87.81 79 LEU A O 1
ATOM 599 N N . ARG A 1 80 ? 15.503 10.164 -18.953 1.00 85.19 80 ARG A N 1
ATOM 600 C CA . ARG A 1 80 ? 16.876 9.648 -19.095 1.00 85.19 80 ARG A CA 1
ATOM 601 C C . ARG A 1 80 ? 17.626 9.629 -17.771 1.00 85.19 80 ARG A C 1
ATOM 603 O O . ARG A 1 80 ? 18.389 8.703 -17.505 1.00 85.19 80 ARG A O 1
ATOM 610 N N . THR A 1 81 ? 17.437 10.660 -16.958 1.00 88.94 81 THR A N 1
ATOM 611 C CA . THR A 1 81 ? 18.071 10.758 -15.642 1.00 88.94 81 THR A CA 1
ATOM 612 C C . THR A 1 81 ? 17.496 9.709 -14.697 1.00 88.94 81 THR A C 1
ATOM 614 O O . THR A 1 81 ? 18.271 8.950 -14.115 1.00 88.94 81 THR A O 1
ATOM 617 N N . ALA A 1 82 ? 16.167 9.578 -14.660 1.00 89.44 82 ALA A N 1
ATOM 618 C CA . ALA A 1 82 ? 15.472 8.565 -13.871 1.00 89.44 82 ALA A CA 1
ATOM 619 C C . ALA A 1 82 ? 15.904 7.133 -14.245 1.00 89.44 82 ALA A C 1
ATOM 621 O O . ALA A 1 82 ? 16.258 6.346 -13.373 1.00 89.44 82 ALA A O 1
ATOM 622 N N . LEU A 1 83 ? 15.996 6.801 -15.539 1.00 91.44 83 LEU A N 1
ATOM 623 C CA . LEU A 1 83 ? 16.415 5.466 -15.993 1.00 91.44 83 LEU A CA 1
ATOM 624 C C . LEU A 1 83 ? 17.862 5.123 -15.609 1.00 91.44 83 LEU A C 1
ATOM 626 O O . LEU A 1 83 ? 18.144 3.985 -15.230 1.00 91.44 83 LEU A O 1
ATOM 630 N N . ARG A 1 84 ? 18.790 6.091 -15.673 1.00 89.75 84 ARG A N 1
ATOM 631 C CA . ARG A 1 84 ? 20.174 5.875 -15.206 1.00 89.75 84 ARG A CA 1
ATOM 632 C C . ARG A 1 84 ? 20.226 5.657 -13.697 1.00 89.75 84 ARG A C 1
ATOM 634 O O . ARG A 1 84 ? 20.989 4.812 -13.228 1.00 89.75 84 ARG A O 1
ATOM 641 N N . GLU A 1 85 ? 19.428 6.408 -12.946 1.00 90.88 85 GLU A N 1
ATOM 642 C CA . GLU A 1 85 ? 19.329 6.259 -11.498 1.00 90.88 85 GLU A CA 1
ATOM 643 C C . GLU A 1 85 ? 18.749 4.896 -11.103 1.00 90.88 85 GLU A C 1
ATOM 645 O O . GLU A 1 85 ? 19.368 4.190 -10.306 1.00 90.88 85 GLU A O 1
ATOM 650 N N . VAL A 1 86 ? 17.644 4.476 -11.724 1.00 93.50 86 VAL A N 1
ATOM 651 C CA . VAL A 1 86 ? 17.049 3.144 -11.539 1.00 93.50 86 VAL A CA 1
ATOM 652 C C . VAL A 1 86 ? 18.049 2.040 -11.879 1.00 93.50 86 VAL A C 1
ATOM 654 O O . VAL A 1 86 ? 18.163 1.076 -11.126 1.00 93.50 86 VAL A O 1
ATOM 657 N N . GLY A 1 87 ? 18.816 2.178 -12.966 1.00 90.38 87 GLY A N 1
ATOM 658 C CA . GLY A 1 87 ? 19.857 1.213 -13.334 1.00 90.38 87 GLY A CA 1
ATOM 659 C C . GLY A 1 87 ? 20.922 1.059 -12.244 1.00 90.38 87 GLY A C 1
ATOM 660 O O . GLY A 1 87 ? 21.192 -0.055 -11.795 1.00 90.38 87 GLY A O 1
ATOM 661 N N . ARG A 1 88 ? 21.455 2.184 -11.746 1.00 90.69 88 ARG A N 1
ATOM 662 C CA . ARG A 1 88 ? 22.434 2.211 -10.645 1.00 90.69 88 ARG A CA 1
ATOM 663 C C . ARG A 1 88 ? 21.877 1.576 -9.369 1.00 90.69 88 ARG A C 1
ATOM 665 O O . ARG A 1 88 ? 22.564 0.788 -8.722 1.00 90.69 88 ARG A O 1
ATOM 672 N N . LEU A 1 89 ? 20.646 1.932 -9.004 1.00 90.12 89 LEU A N 1
ATOM 673 C CA . LEU A 1 89 ? 19.971 1.421 -7.813 1.00 90.12 89 LEU A CA 1
ATOM 674 C C . LEU A 1 89 ? 19.667 -0.075 -7.938 1.00 90.12 89 LEU A C 1
ATOM 676 O O . LEU A 1 89 ? 19.857 -0.809 -6.972 1.00 90.12 89 LEU A O 1
ATOM 680 N N . ARG A 1 90 ? 19.280 -0.561 -9.123 1.00 92.12 90 ARG A N 1
ATOM 681 C CA . ARG A 1 90 ? 19.130 -1.996 -9.395 1.00 92.12 90 ARG A CA 1
ATOM 682 C C . ARG A 1 90 ? 20.437 -2.738 -9.152 1.00 92.12 90 ARG A C 1
ATOM 684 O O . ARG A 1 90 ? 20.414 -3.727 -8.427 1.00 92.12 90 ARG A O 1
ATOM 691 N N . ASP A 1 91 ? 21.546 -2.293 -9.740 1.00 89.62 91 ASP A N 1
ATOM 692 C CA . ASP A 1 91 ? 22.837 -2.983 -9.599 1.00 89.62 91 ASP A CA 1
ATOM 693 C C . ASP A 1 91 ? 23.264 -3.074 -8.129 1.00 89.62 91 ASP A C 1
ATOM 695 O O . ASP A 1 91 ? 23.682 -4.129 -7.649 1.00 89.62 91 ASP A O 1
ATOM 699 N N . GLU A 1 92 ? 23.069 -1.993 -7.379 1.00 87.69 92 GLU A N 1
ATOM 700 C CA . GLU A 1 92 ? 23.319 -1.947 -5.943 1.00 87.69 92 GLU A CA 1
ATOM 701 C C . GLU A 1 92 ? 22.397 -2.883 -5.154 1.00 87.69 92 GLU A C 1
ATOM 703 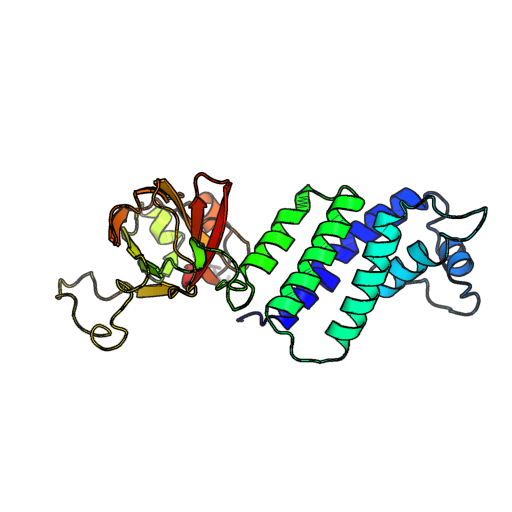O O . GLU A 1 92 ? 22.877 -3.668 -4.332 1.00 87.69 92 GLU A O 1
ATOM 708 N N . VAL A 1 93 ? 21.086 -2.859 -5.413 1.00 89.25 93 VAL A N 1
ATOM 709 C CA . VAL A 1 93 ? 20.128 -3.744 -4.743 1.00 89.25 93 VAL A CA 1
ATOM 710 C C . VAL A 1 93 ? 20.468 -5.196 -5.069 1.00 89.25 93 VAL A C 1
ATOM 712 O O . VAL A 1 93 ? 20.612 -6.000 -4.155 1.00 89.25 93 VAL A O 1
ATOM 715 N N . VAL A 1 94 ? 20.702 -5.554 -6.330 1.00 87.19 94 VAL A N 1
ATOM 716 C CA . VAL A 1 94 ? 21.049 -6.923 -6.747 1.00 87.19 94 VAL A CA 1
ATOM 717 C C . VAL A 1 94 ? 22.367 -7.393 -6.122 1.00 87.19 94 VAL A C 1
ATOM 719 O O . VAL A 1 94 ? 22.440 -8.547 -5.707 1.00 87.19 94 VAL A O 1
ATOM 722 N N . SER A 1 95 ? 23.353 -6.507 -5.935 1.00 84.38 95 SER A N 1
ATOM 723 C CA . SER A 1 95 ? 24.690 -6.850 -5.412 1.00 84.38 95 SER A CA 1
ATOM 724 C C . SER A 1 95 ? 24.735 -7.461 -4.001 1.00 84.38 95 SER A C 1
ATOM 726 O O . SER A 1 95 ? 25.763 -8.010 -3.612 1.00 84.38 95 SER A O 1
ATOM 728 N N . GLY A 1 96 ? 23.639 -7.425 -3.236 1.00 76.44 96 GLY A N 1
ATOM 729 C CA . GLY A 1 96 ? 23.521 -8.225 -2.004 1.00 76.44 96 GLY A CA 1
ATOM 730 C C . GLY A 1 96 ? 23.579 -7.449 -0.689 1.00 76.44 96 GLY A C 1
ATOM 731 O O . GLY A 1 96 ? 23.404 -8.051 0.366 1.00 76.44 96 GLY A O 1
ATOM 732 N N . GLY A 1 97 ? 23.791 -6.130 -0.723 1.00 74.12 97 GLY A N 1
ATOM 733 C CA . GLY A 1 97 ? 23.863 -5.306 0.487 1.00 74.12 97 GLY A CA 1
ATOM 734 C C . GLY A 1 97 ? 22.565 -5.282 1.308 1.00 74.12 97 GLY A C 1
ATOM 735 O O . GLY A 1 97 ? 21.458 -5.385 0.766 1.00 74.12 97 GLY A O 1
ATOM 736 N N . ALA A 1 98 ? 22.702 -5.119 2.628 1.00 70.81 98 ALA A N 1
ATOM 737 C CA . ALA A 1 98 ? 21.576 -4.782 3.493 1.00 70.81 98 ALA A CA 1
ATOM 738 C C . ALA A 1 98 ? 21.073 -3.372 3.143 1.00 70.81 98 ALA A C 1
ATOM 740 O O . ALA A 1 98 ? 21.856 -2.424 3.098 1.00 70.81 98 ALA A O 1
ATOM 741 N N . LEU A 1 99 ? 19.770 -3.245 2.891 1.00 79.75 99 LEU A N 1
ATOM 742 C CA . LEU A 1 99 ? 19.115 -1.982 2.557 1.00 79.75 99 LEU A CA 1
ATOM 743 C C . LEU A 1 99 ? 18.414 -1.426 3.796 1.00 79.75 99 LEU A C 1
ATOM 745 O O . LEU A 1 99 ? 17.567 -2.092 4.393 1.00 79.75 99 LEU A O 1
ATOM 749 N N . ASN A 1 100 ? 18.784 -0.208 4.188 1.00 77.81 100 ASN A N 1
ATOM 750 C CA . ASN A 1 100 ? 18.067 0.534 5.221 1.00 77.81 100 ASN A CA 1
ATOM 751 C C . ASN A 1 100 ? 16.794 1.183 4.639 1.00 77.81 100 ASN A C 1
ATOM 753 O O . ASN A 1 100 ? 16.560 1.148 3.426 1.00 77.81 100 ASN A O 1
ATOM 757 N N . ALA A 1 101 ? 15.963 1.750 5.514 1.00 77.38 101 ALA A N 1
ATOM 758 C CA . ALA A 1 101 ? 14.707 2.392 5.139 1.00 77.38 101 ALA A CA 1
ATOM 759 C C . ALA A 1 101 ? 14.911 3.521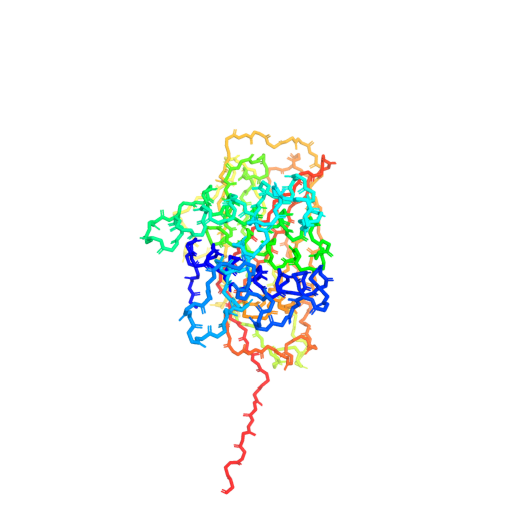 4.122 1.00 77.38 101 ALA A C 1
ATOM 761 O O . ALA A 1 101 ? 14.292 3.494 3.064 1.00 77.38 101 ALA A O 1
ATOM 762 N N . ASP A 1 102 ? 15.849 4.435 4.385 1.00 74.69 102 ASP A N 1
ATOM 763 C CA . ASP A 1 102 ? 16.143 5.576 3.508 1.00 74.69 102 ASP A CA 1
ATOM 764 C C . ASP A 1 102 ? 16.551 5.132 2.103 1.00 74.69 102 ASP A C 1
ATOM 766 O O . ASP A 1 102 ? 16.117 5.693 1.097 1.00 74.69 102 ASP A O 1
ATOM 770 N N . ARG A 1 103 ? 17.375 4.082 2.012 1.00 83.06 103 ARG A N 1
ATOM 771 C CA . ARG A 1 103 ? 17.817 3.558 0.722 1.00 83.06 103 ARG A CA 1
ATOM 772 C C . ARG A 1 103 ? 16.695 2.841 -0.012 1.00 83.06 103 ARG A C 1
ATOM 774 O O . ARG A 1 103 ? 16.627 2.928 -1.231 1.00 83.06 103 ARG A O 1
ATOM 781 N N . THR A 1 104 ? 15.816 2.164 0.717 1.00 86.12 104 THR A N 1
ATOM 782 C CA . THR A 1 104 ? 14.631 1.504 0.152 1.00 86.12 104 THR A CA 1
ATOM 783 C C . THR A 1 104 ? 13.625 2.527 -0.358 1.00 86.12 104 THR A C 1
ATOM 785 O O . THR A 1 104 ? 13.101 2.361 -1.455 1.00 86.12 104 THR A O 1
ATOM 788 N N . LEU A 1 105 ? 13.418 3.613 0.389 1.00 83.50 105 LEU A N 1
ATOM 789 C CA . LEU A 1 105 ? 12.591 4.738 -0.028 1.00 83.50 105 LEU A CA 1
ATOM 790 C C . LEU A 1 105 ? 13.141 5.363 -1.311 1.00 83.50 105 LEU A C 1
ATOM 792 O O . LEU A 1 105 ? 12.413 5.453 -2.287 1.00 83.50 105 LEU A O 1
ATOM 796 N N . ALA A 1 106 ? 14.444 5.659 -1.363 1.00 85.38 106 ALA A N 1
ATOM 797 C CA . ALA A 1 106 ? 15.080 6.198 -2.566 1.00 85.38 106 ALA A CA 1
ATOM 798 C C . ALA A 1 106 ? 14.900 5.291 -3.801 1.00 85.38 106 ALA A C 1
ATOM 800 O O . ALA A 1 10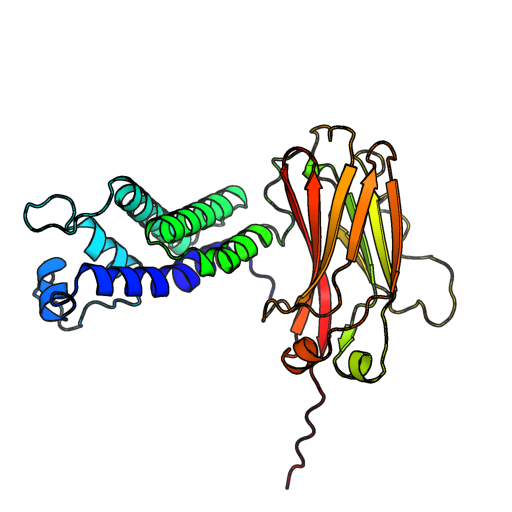6 ? 14.707 5.782 -4.911 1.00 85.38 106 ALA A O 1
ATOM 801 N N . VAL A 1 107 ? 14.940 3.964 -3.619 1.00 91.31 107 VAL A N 1
ATOM 802 C CA . VAL A 1 107 ? 14.653 3.003 -4.697 1.00 91.31 107 VAL A CA 1
ATOM 803 C C . VAL A 1 107 ? 13.209 3.118 -5.173 1.00 91.31 107 VAL A C 1
ATOM 805 O O . VAL A 1 107 ? 12.967 3.198 -6.376 1.00 91.31 107 VAL A O 1
ATOM 808 N N . LEU A 1 108 ? 12.251 3.106 -4.250 1.00 90.81 108 LEU A N 1
ATOM 809 C CA . LEU A 1 108 ? 10.832 3.117 -4.592 1.00 90.81 108 LEU A CA 1
ATOM 810 C C . LEU A 1 108 ? 10.373 4.477 -5.138 1.00 90.81 108 LEU A C 1
ATOM 812 O O . LEU A 1 108 ? 9.561 4.498 -6.060 1.00 90.81 108 LEU A O 1
ATOM 816 N N . ASP A 1 109 ? 10.949 5.584 -4.671 1.00 88.94 109 ASP A N 1
ATOM 817 C CA . ASP A 1 109 ? 10.733 6.921 -5.234 1.00 88.94 109 ASP A CA 1
ATOM 818 C C . ASP A 1 109 ? 11.247 7.001 -6.676 1.00 88.94 109 ASP A C 1
ATOM 820 O O . ASP A 1 109 ? 10.530 7.471 -7.557 1.00 88.94 109 ASP A O 1
ATOM 824 N N . ALA A 1 110 ? 12.441 6.466 -6.961 1.00 91.88 110 ALA A N 1
ATOM 825 C CA . ALA A 1 110 ? 12.972 6.415 -8.326 1.00 91.88 110 ALA A CA 1
ATOM 826 C C . ALA A 1 110 ? 12.093 5.562 -9.263 1.00 91.88 110 ALA A C 1
ATOM 828 O O . ALA A 1 110 ? 11.888 5.913 -10.431 1.00 91.88 110 ALA A O 1
ATOM 829 N N . VAL A 1 111 ? 11.533 4.456 -8.755 1.00 93.00 111 VAL A N 1
ATOM 830 C CA . VAL A 1 111 ? 10.554 3.637 -9.490 1.00 93.00 111 VAL A CA 1
ATOM 831 C C . VAL A 1 111 ? 9.269 4.428 -9.747 1.00 93.00 111 VAL A C 1
ATOM 833 O O . VAL A 1 111 ? 8.821 4.496 -10.891 1.00 93.00 111 VAL A O 1
ATOM 836 N N . GLY A 1 112 ? 8.696 5.057 -8.718 1.00 88.81 112 GLY A N 1
ATOM 837 C CA . GLY A 1 112 ? 7.468 5.849 -8.826 1.00 88.81 112 GLY A CA 1
ATOM 838 C C . GLY A 1 112 ? 7.605 7.032 -9.785 1.00 88.81 112 GLY A C 1
ATOM 839 O O . GLY A 1 112 ? 6.717 7.270 -10.605 1.00 88.81 112 GLY A O 1
ATOM 840 N N . GLU A 1 113 ? 8.745 7.717 -9.747 1.00 91.12 113 GLU A N 1
ATOM 841 C CA . GLU A 1 113 ? 9.066 8.811 -10.660 1.00 91.12 113 GLU A CA 1
ATOM 842 C C . GLU A 1 113 ? 9.201 8.320 -12.105 1.00 91.12 113 GLU A C 1
ATOM 844 O O . GLU A 1 113 ? 8.651 8.925 -13.026 1.00 91.12 113 GLU A O 1
ATOM 849 N N . THR A 1 114 ? 9.846 7.170 -12.320 1.00 92.31 114 THR A N 1
ATOM 850 C CA . THR A 1 114 ? 9.934 6.568 -13.658 1.00 92.31 114 THR A CA 1
ATOM 851 C C . THR A 1 114 ? 8.547 6.206 -14.194 1.00 92.31 114 THR A C 1
ATOM 853 O O . THR A 1 114 ? 8.242 6.527 -15.342 1.00 92.31 114 THR A O 1
ATOM 856 N N . LEU A 1 115 ? 7.678 5.606 -13.367 1.00 90.88 115 LEU A N 1
ATOM 857 C CA . LEU A 1 115 ? 6.290 5.294 -13.736 1.00 90.88 115 LEU A CA 1
ATOM 858 C C . LEU A 1 115 ? 5.492 6.556 -14.088 1.00 90.88 115 LEU A C 1
ATOM 860 O O . LEU A 1 115 ? 4.752 6.562 -15.073 1.00 90.88 115 LEU A O 1
ATOM 864 N N . ARG A 1 116 ? 5.673 7.642 -13.326 1.00 91.00 116 ARG A N 1
ATOM 865 C CA . ARG A 1 116 ? 5.050 8.944 -13.601 1.00 91.00 116 ARG A CA 1
ATOM 866 C C . ARG A 1 116 ? 5.470 9.481 -14.968 1.00 91.00 116 ARG A C 1
ATOM 868 O O . ARG A 1 116 ? 4.623 9.877 -15.762 1.00 91.00 116 ARG A O 1
ATOM 875 N N . LEU A 1 117 ? 6.770 9.462 -15.258 1.00 91.06 117 LEU A N 1
ATOM 876 C CA . LEU A 1 117 ? 7.332 10.000 -16.499 1.00 91.06 117 LEU A CA 1
ATOM 877 C C . LEU A 1 117 ? 6.904 9.216 -17.750 1.00 91.06 117 LEU A C 1
ATOM 879 O O . LEU A 1 117 ? 6.820 9.805 -18.826 1.00 91.06 117 LEU A O 1
ATOM 883 N N . ILE A 1 118 ? 6.598 7.920 -17.623 1.00 89.75 118 ILE A N 1
ATOM 884 C CA . ILE A 1 118 ? 6.059 7.100 -18.725 1.00 89.75 118 ILE A CA 1
ATOM 885 C C . ILE A 1 118 ? 4.520 7.085 -18.789 1.00 89.75 118 ILE A C 1
ATOM 887 O O . ILE A 1 118 ? 3.956 6.392 -19.636 1.00 89.75 118 ILE A O 1
ATOM 891 N N . GLY A 1 119 ? 3.833 7.831 -17.915 1.00 85.56 119 GLY A N 1
ATOM 892 C CA . GLY A 1 119 ? 2.369 7.937 -17.891 1.00 85.56 119 GLY A CA 1
ATOM 893 C C . GLY A 1 119 ? 1.636 6.742 -17.264 1.00 85.56 119 GLY A C 1
ATOM 894 O O . GLY A 1 119 ? 0.457 6.538 -17.543 1.00 85.56 119 GLY A O 1
ATOM 895 N N . ALA A 1 120 ? 2.305 5.944 -16.426 1.00 86.88 120 ALA A N 1
ATOM 896 C CA . ALA A 1 120 ? 1.740 4.785 -15.726 1.00 86.88 120 ALA A CA 1
ATOM 897 C C . ALA A 1 120 ? 1.227 5.152 -14.313 1.00 86.88 120 ALA A C 1
ATOM 899 O O . ALA A 1 120 ? 1.608 4.551 -13.310 1.00 86.88 120 ALA A O 1
ATOM 900 N N . GLU A 1 121 ? 0.374 6.178 -14.216 1.00 72.12 121 GLU A N 1
ATOM 901 C CA . GLU A 1 121 ? -0.109 6.722 -12.932 1.00 72.12 121 GLU A CA 1
ATOM 902 C C . GLU A 1 121 ? -1.031 5.760 -12.162 1.00 72.12 121 GLU A C 1
ATOM 904 O O . GLU A 1 121 ? -1.058 5.780 -10.929 1.00 72.12 121 GLU A O 1
ATOM 909 N N . SER A 1 122 ? -1.755 4.888 -12.876 1.00 61.00 122 SER A N 1
ATOM 910 C CA . SER A 1 122 ? -2.681 3.895 -12.308 1.00 61.00 122 SER A CA 1
ATOM 911 C C . SER A 1 122 ? -2.019 2.949 -11.307 1.00 61.00 122 SER A C 1
ATOM 913 O O . SER A 1 122 ? -2.662 2.518 -10.353 1.00 61.00 122 SER A O 1
ATOM 915 N N . ASP A 1 123 ? -0.726 2.686 -11.482 1.00 68.00 123 ASP A N 1
ATOM 916 C CA . ASP A 1 123 ? 0.009 1.638 -10.770 1.00 68.00 123 ASP A CA 1
ATOM 917 C C . ASP A 1 123 ? 0.989 2.213 -9.728 1.00 68.00 123 ASP A C 1
ATOM 919 O O . ASP A 1 123 ? 1.670 1.486 -9.005 1.00 68.00 123 ASP A O 1
ATOM 923 N N . GLN A 1 124 ? 0.972 3.539 -9.530 1.00 73.56 124 GLN A N 1
ATOM 924 C CA . GLN A 1 124 ? 1.637 4.188 -8.392 1.00 73.56 124 GLN A CA 1
ATOM 925 C C . GLN A 1 124 ? 1.051 3.760 -7.040 1.00 73.56 124 GLN A C 1
ATOM 927 O O . GLN A 1 124 ? 1.664 4.008 -6.003 1.00 73.56 124 GLN A O 1
ATOM 932 N N . ALA A 1 125 ? -0.145 3.164 -7.026 1.00 72.88 125 ALA A N 1
ATOM 933 C CA . ALA A 1 125 ? -0.740 2.613 -5.815 1.00 72.88 125 ALA A CA 1
ATOM 934 C C . ALA A 1 125 ? 0.114 1.473 -5.238 1.00 72.88 125 ALA A C 1
ATOM 936 O O . ALA A 1 125 ? 0.397 1.500 -4.044 1.00 72.88 125 ALA A O 1
ATOM 937 N N . GLU A 1 126 ? 0.614 0.558 -6.078 1.00 79.69 126 GLU A N 1
ATOM 938 C CA . GLU A 1 126 ? 1.463 -0.555 -5.626 1.00 79.69 126 GLU A CA 1
ATOM 939 C C . GLU A 1 126 ? 2.803 -0.031 -5.082 1.00 79.69 126 GLU A C 1
ATOM 941 O O . GLU A 1 126 ? 3.248 -0.443 -4.014 1.00 79.69 126 GLU A O 1
ATOM 946 N N . VAL A 1 127 ? 3.418 0.964 -5.734 1.00 84.00 127 VAL A N 1
ATOM 947 C CA . VAL A 1 127 ? 4.649 1.603 -5.222 1.00 84.00 127 VAL A CA 1
ATOM 948 C C . VAL A 1 127 ? 4.406 2.304 -3.883 1.00 84.00 127 VAL A C 1
ATOM 950 O O . VAL A 1 127 ? 5.212 2.170 -2.963 1.00 84.00 127 VAL A O 1
ATOM 953 N N . ARG A 1 128 ? 3.276 3.008 -3.735 1.00 80.69 128 ARG A N 1
ATOM 954 C CA . ARG A 1 128 ? 2.882 3.635 -2.464 1.00 80.69 128 ARG A CA 1
ATOM 955 C C . ARG A 1 128 ? 2.683 2.605 -1.355 1.00 80.69 128 ARG A C 1
ATOM 957 O O . ARG A 1 128 ? 3.057 2.872 -0.217 1.00 80.69 128 ARG A O 1
ATOM 964 N N . GLU A 1 129 ? 2.146 1.431 -1.671 1.00 77.19 129 GLU A N 1
ATOM 965 C CA . GLU A 1 129 ? 2.010 0.327 -0.716 1.00 77.19 129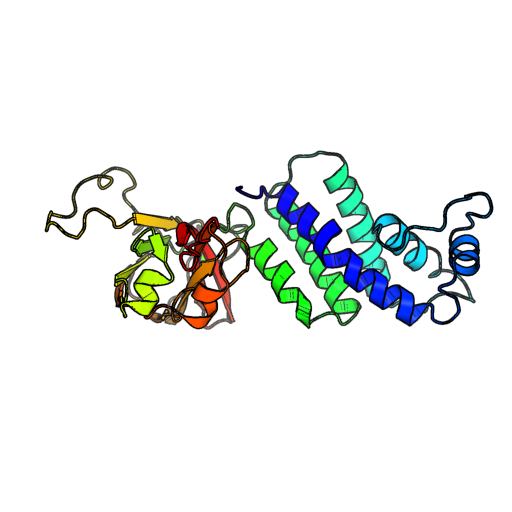 GLU A CA 1
ATOM 966 C C . GLU A 1 129 ? 3.365 -0.256 -0.304 1.00 77.19 129 GLU A C 1
ATOM 968 O O . GLU A 1 129 ? 3.586 -0.505 0.881 1.00 77.19 129 GLU A O 1
ATOM 973 N N . LEU A 1 130 ? 4.306 -0.398 -1.242 1.00 83.06 130 LEU A N 1
ATOM 974 C CA . LEU A 1 130 ? 5.672 -0.828 -0.931 1.00 83.06 130 LEU A CA 1
ATOM 975 C C . LEU A 1 130 ? 6.397 0.188 -0.041 1.00 83.06 130 LEU A C 1
ATOM 977 O O . LEU A 1 130 ? 7.049 -0.208 0.925 1.00 83.06 130 LEU A O 1
ATOM 981 N N . ILE A 1 131 ? 6.244 1.488 -0.315 1.00 81.44 131 ILE A N 1
ATOM 982 C CA . ILE A 1 131 ? 6.790 2.567 0.522 1.00 81.44 131 ILE A CA 1
ATOM 983 C C . ILE A 1 131 ? 6.169 2.511 1.921 1.00 81.44 131 ILE A C 1
ATOM 985 O O . ILE A 1 131 ? 6.879 2.551 2.927 1.00 81.44 131 ILE A O 1
ATOM 989 N N . ALA A 1 132 ? 4.849 2.333 1.999 1.00 72.25 132 ALA A N 1
ATOM 990 C CA . ALA A 1 132 ? 4.133 2.178 3.259 1.00 72.25 132 ALA A CA 1
ATOM 991 C C . ALA A 1 132 ? 4.493 0.888 4.012 1.00 72.25 132 ALA A C 1
ATOM 993 O O . ALA A 1 132 ? 4.155 0.771 5.185 1.00 72.25 132 ALA A O 1
ATOM 994 N N . ALA A 1 133 ? 5.159 -0.078 3.374 1.00 74.25 133 ALA A N 1
ATOM 995 C CA . ALA A 1 133 ? 5.616 -1.317 3.991 1.00 74.25 133 ALA A CA 1
ATOM 996 C C . ALA A 1 133 ? 7.066 -1.251 4.503 1.00 74.25 133 ALA A C 1
ATOM 998 O O . ALA A 1 133 ? 7.481 -2.170 5.219 1.00 74.25 133 ALA A O 1
ATOM 999 N N . ILE A 1 134 ? 7.823 -0.186 4.197 1.00 77.06 134 ILE A N 1
ATOM 1000 C CA . ILE A 1 134 ? 9.203 -0.002 4.675 1.00 77.06 134 ILE A CA 1
ATOM 1001 C C . ILE A 1 134 ? 9.242 -0.098 6.207 1.00 77.06 134 ILE A C 1
ATOM 1003 O O . ILE A 1 134 ? 8.377 0.434 6.912 1.00 77.06 134 ILE A O 1
ATOM 1007 N N . ASP A 1 135 ? 10.225 -0.840 6.723 1.00 65.88 135 ASP A N 1
ATOM 1008 C CA . ASP A 1 135 ? 10.369 -1.187 8.142 1.00 65.88 135 ASP A CA 1
ATOM 1009 C C . ASP A 1 135 ? 9.143 -1.904 8.744 1.00 65.88 135 ASP A C 1
ATOM 1011 O O . ASP A 1 135 ? 8.861 -1.810 9.936 1.00 65.88 135 ASP A O 1
ATOM 1015 N N . GLY A 1 136 ? 8.381 -2.644 7.930 1.00 60.88 136 GLY A N 1
ATOM 1016 C CA . GLY A 1 136 ? 7.135 -3.291 8.359 1.00 60.88 136 GLY A CA 1
ATOM 1017 C C . GLY A 1 136 ? 5.931 -2.344 8.414 1.00 60.88 136 GLY A C 1
ATOM 1018 O O . GLY A 1 136 ? 4.895 -2.719 8.964 1.00 60.88 136 GLY A O 1
ATOM 1019 N N . GLY A 1 137 ? 6.080 -1.159 7.817 1.00 59.25 137 GLY A N 1
ATOM 1020 C CA . GLY A 1 137 ? 5.161 -0.022 7.783 1.00 59.25 137 GLY A CA 1
ATOM 1021 C C . GLY A 1 137 ? 5.199 0.869 9.013 1.00 59.25 137 GLY A C 1
ATOM 1022 O O . GLY A 1 137 ? 4.191 1.439 9.443 1.00 59.25 137 GLY A O 1
ATOM 1023 N N . GLN A 1 138 ? 6.412 0.991 9.548 1.00 52.84 138 GLN A N 1
ATOM 1024 C CA . GLN A 1 138 ? 6.803 2.017 10.501 1.00 52.84 138 GLN A CA 1
ATOM 1025 C C . GLN A 1 138 ? 7.365 3.282 9.833 1.00 52.84 138 GLN A C 1
ATOM 1027 O O . GLN A 1 138 ? 7.438 4.296 10.519 1.00 52.84 138 GLN A O 1
ATOM 1032 N N . GLY A 1 139 ? 7.642 3.254 8.519 1.00 52.91 139 GLY A N 1
ATOM 1033 C CA . GLY A 1 139 ? 8.064 4.418 7.729 1.00 52.91 139 GLY A CA 1
ATOM 1034 C C . GLY A 1 139 ? 9.458 4.945 8.099 1.00 52.91 139 GLY A C 1
ATOM 1035 O O . GLY A 1 139 ? 9.946 4.740 9.210 1.00 52.91 139 GLY A O 1
ATOM 1036 N N . ALA A 1 140 ? 10.113 5.638 7.164 1.00 46.09 140 ALA A N 1
ATOM 1037 C CA . ALA A 1 140 ? 11.274 6.460 7.496 1.00 46.09 140 ALA A CA 1
ATOM 1038 C C . ALA A 1 140 ? 10.772 7.654 8.324 1.00 46.09 140 ALA A C 1
ATOM 1040 O O . ALA A 1 140 ? 9.948 8.429 7.846 1.00 46.09 140 ALA A O 1
ATOM 1041 N N . GLY A 1 141 ? 11.197 7.753 9.586 1.00 52.06 141 GLY A N 1
ATOM 1042 C CA . GLY A 1 141 ? 10.766 8.825 10.481 1.00 52.06 141 GLY A CA 1
ATOM 1043 C C . GLY A 1 141 ? 11.293 10.169 9.991 1.00 52.06 141 GLY A C 1
ATOM 1044 O O . GLY A 1 141 ? 12.485 10.447 10.125 1.00 52.06 141 GLY A O 1
ATOM 1045 N N . SER A 1 142 ? 10.427 10.998 9.416 1.00 53.22 142 SER A N 1
ATOM 1046 C CA . SER A 1 142 ? 10.825 12.318 8.917 1.00 53.22 142 SER A CA 1
ATOM 1047 C C . SER A 1 142 ? 9.714 13.370 8.951 1.00 53.22 142 SER A C 1
ATOM 1049 O O . SER A 1 142 ? 9.889 14.438 8.366 1.00 53.22 142 SER A O 1
ATOM 1051 N N . GLY A 1 143 ? 8.584 13.113 9.622 1.00 64.69 143 GLY A N 1
ATOM 1052 C CA . GLY A 1 143 ? 7.478 14.068 9.734 1.00 64.69 143 GLY A CA 1
ATOM 1053 C C . GLY A 1 143 ? 6.943 14.242 11.161 1.00 64.69 143 GLY A C 1
ATOM 1054 O O . GLY A 1 143 ? 7.087 13.352 11.999 1.00 64.69 143 GLY A O 1
ATOM 1055 N N . PRO A 1 144 ? 6.261 15.366 11.462 1.00 70.94 144 PRO A N 1
ATOM 1056 C CA . PRO A 1 144 ? 5.655 15.603 12.777 1.00 70.94 144 PRO A CA 1
ATOM 1057 C C . PRO A 1 144 ? 4.665 14.494 13.167 1.00 70.94 144 PRO A C 1
ATOM 1059 O O . PRO A 1 144 ? 4.555 14.144 14.338 1.00 70.94 144 PRO A O 1
ATOM 1062 N N . LEU A 1 145 ? 3.981 13.889 12.187 1.00 81.25 145 LEU A N 1
ATOM 1063 C CA . LEU A 1 145 ? 3.028 12.791 12.396 1.00 81.25 145 LEU A CA 1
ATOM 1064 C C . LEU A 1 145 ? 3.673 11.512 12.952 1.00 81.25 145 LEU A C 1
ATOM 1066 O O . LEU A 1 145 ? 2.979 10.666 13.517 1.00 81.25 145 LEU A O 1
ATOM 1070 N N . ASP A 1 146 ? 4.994 11.365 12.840 1.00 75.38 146 ASP A N 1
ATOM 1071 C CA . ASP A 1 146 ? 5.735 10.250 13.436 1.00 75.38 146 ASP A CA 1
ATOM 1072 C C . ASP A 1 146 ? 5.774 10.320 14.955 1.00 75.38 146 ASP A C 1
ATOM 1074 O O . ASP A 1 146 ? 5.850 9.290 15.613 1.00 75.38 146 ASP A O 1
ATOM 1078 N N . ALA A 1 147 ? 5.553 11.497 15.531 1.00 79.75 147 ALA A N 1
ATOM 1079 C CA . ALA A 1 147 ? 5.412 11.679 16.965 1.00 79.75 147 ALA A CA 1
ATOM 1080 C C . ALA A 1 147 ? 4.105 11.066 17.535 1.00 79.75 147 ALA A C 1
ATOM 1082 O O . ALA A 1 147 ? 3.954 10.950 18.751 1.00 79.75 147 ALA A O 1
ATOM 1083 N N . VAL A 1 148 ? 3.155 10.648 16.687 1.00 86.56 148 VAL A N 1
ATOM 1084 C CA . VAL A 1 148 ? 1.885 10.041 17.119 1.00 86.56 148 VAL A CA 1
ATOM 1085 C C . VAL A 1 148 ? 2.046 8.540 17.358 1.00 86.56 148 VAL A C 1
ATOM 1087 O O . VAL A 1 148 ? 2.319 7.774 16.434 1.00 86.56 148 VAL A O 1
ATOM 1090 N N . GLY A 1 149 ? 1.803 8.108 18.595 1.00 88.06 149 GLY A N 1
ATOM 1091 C CA . GLY A 1 149 ? 1.650 6.695 18.940 1.00 88.06 149 GLY A CA 1
ATOM 1092 C C . GLY A 1 149 ? 0.257 6.186 18.571 1.00 88.06 149 GLY A C 1
ATOM 1093 O O . GLY A 1 149 ? -0.738 6.866 18.826 1.00 88.06 149 GLY A O 1
ATOM 1094 N N . VAL A 1 150 ? 0.190 4.991 17.986 1.00 90.00 150 VAL A N 1
ATOM 1095 C CA . VAL A 1 150 ? -1.052 4.342 17.548 1.00 90.00 150 VAL A CA 1
ATOM 1096 C C . VAL A 1 150 ? -1.155 2.959 18.174 1.00 90.00 150 VAL A C 1
ATOM 1098 O O . VAL A 1 150 ? -0.269 2.125 18.012 1.00 90.00 150 VAL A O 1
ATOM 1101 N N . GLU A 1 151 ? -2.262 2.691 18.849 1.00 90.94 151 GLU A N 1
ATOM 1102 C CA . GLU A 1 151 ? -2.625 1.371 19.355 1.00 90.94 151 GLU A CA 1
ATOM 1103 C C . GLU A 1 151 ? -3.991 0.976 18.810 1.00 90.94 151 GLU A C 1
ATOM 1105 O O . GLU A 1 151 ? -4.929 1.771 18.800 1.00 90.94 151 GLU A O 1
ATOM 1110 N N . VAL A 1 152 ? -4.099 -0.267 18.352 1.00 91.50 152 VAL A N 1
ATOM 1111 C CA . VAL A 1 152 ? -5.350 -0.842 17.872 1.00 91.50 152 VAL A CA 1
ATOM 1112 C C . VAL A 1 152 ? -5.585 -2.172 18.564 1.00 91.50 152 VAL A C 1
ATOM 1114 O O . VAL A 1 152 ? -4.734 -3.058 18.526 1.00 91.50 152 VAL A O 1
ATOM 1117 N N . VAL A 1 153 ? -6.763 -2.335 19.156 1.00 92.06 153 VAL A N 1
ATOM 1118 C CA . VAL A 1 153 ? -7.217 -3.592 19.753 1.00 92.06 153 VAL A CA 1
ATOM 1119 C C . VAL A 1 153 ? -8.356 -4.143 18.913 1.00 92.06 153 VAL A C 1
ATOM 1121 O O . VAL A 1 153 ? -9.368 -3.476 18.708 1.00 92.06 153 VAL A O 1
ATOM 1124 N N . CYS A 1 154 ? -8.207 -5.365 18.412 1.00 88.81 154 CYS A N 1
ATOM 1125 C CA . CYS A 1 154 ? -9.228 -6.012 17.588 1.00 88.81 154 CYS A CA 1
ATOM 1126 C C . CYS A 1 154 ? -9.136 -7.538 17.665 1.00 88.81 154 CYS A C 1
ATOM 1128 O O . CYS A 1 154 ? -8.203 -8.096 18.247 1.00 88.81 154 CYS A O 1
ATOM 1130 N N . VAL A 1 155 ? -10.122 -8.234 17.098 1.00 88.12 155 VAL A N 1
ATOM 1131 C CA . VAL A 1 155 ? -10.067 -9.696 16.984 1.00 88.12 155 VAL A CA 1
ATOM 1132 C C . VAL A 1 155 ? -8.988 -10.108 15.964 1.00 88.12 155 VAL A C 1
ATOM 1134 O O . VAL A 1 155 ? -8.929 -9.541 14.875 1.00 88.12 155 VAL A O 1
ATOM 1137 N N . PRO A 1 156 ? -8.132 -11.096 16.273 1.00 86.38 156 PRO A N 1
ATOM 1138 C CA . PRO A 1 156 ? -6.972 -11.457 15.467 1.00 86.38 156 PRO A CA 1
ATOM 1139 C C . PRO A 1 156 ? -7.339 -12.270 14.230 1.00 86.38 156 PRO A C 1
ATOM 1141 O O . PRO A 1 156 ? -6.513 -12.385 13.332 1.00 86.38 156 PRO A O 1
ATOM 1144 N N . VAL A 1 157 ? -8.539 -12.858 14.182 1.00 90.44 157 VAL A N 1
ATOM 1145 C CA . VAL A 1 157 ? -8.983 -13.710 13.075 1.00 90.44 157 VAL A CA 1
ATOM 1146 C C . VAL A 1 157 ? -10.296 -13.190 12.506 1.00 90.44 157 VAL A C 1
ATOM 1148 O O . VAL A 1 157 ? -11.323 -13.160 13.185 1.00 90.44 157 VAL A O 1
ATOM 1151 N N . LEU A 1 158 ? -10.266 -12.836 11.226 1.00 90.38 158 LEU A N 1
ATOM 1152 C CA . LEU A 1 158 ? -11.424 -12.420 10.442 1.00 90.38 158 LEU A CA 1
ATOM 1153 C C . LEU A 1 158 ? -11.700 -13.468 9.374 1.00 90.38 158 LEU A C 1
ATOM 1155 O O . LEU A 1 158 ? -10.779 -14.064 8.827 1.00 90.38 158 LEU A O 1
ATOM 1159 N N . SER A 1 159 ? -12.969 -13.749 9.097 1.00 91.06 159 SER A N 1
ATOM 1160 C CA . SER A 1 159 ? -13.313 -14.815 8.159 1.00 91.06 159 SER A CA 1
ATOM 1161 C C . SER A 1 159 ? -14.557 -14.493 7.356 1.00 91.06 159 SER A C 1
ATOM 1163 O O . SER A 1 159 ? -15.453 -13.789 7.828 1.00 91.06 159 SER A O 1
ATOM 1165 N N . TYR A 1 160 ? -14.655 -15.099 6.175 1.00 91.56 160 TYR A N 1
ATOM 1166 C CA . TYR A 1 160 ? -15.886 -15.079 5.391 1.00 91.56 160 TYR A CA 1
ATOM 1167 C C . TYR A 1 160 ? -17.098 -15.589 6.191 1.00 91.56 160 TYR A C 1
ATOM 1169 O O . TYR A 1 160 ? -18.193 -15.042 6.081 1.00 91.56 160 TYR A O 1
ATOM 1177 N N . ALA A 1 161 ? -16.912 -16.604 7.044 1.00 89.00 161 ALA A N 1
ATOM 1178 C CA . ALA A 1 161 ? -17.985 -17.135 7.884 1.00 89.00 161 ALA A CA 1
ATOM 1179 C C . ALA A 1 161 ? -18.509 -16.093 8.887 1.00 89.00 161 ALA A C 1
ATOM 1181 O O . ALA A 1 161 ? -19.721 -15.983 9.066 1.00 89.00 161 ALA A O 1
ATOM 1182 N N . HIS A 1 162 ? -17.620 -15.289 9.482 1.00 89.56 162 HIS A N 1
ATOM 1183 C CA . HIS A 1 162 ? -18.012 -14.170 10.345 1.00 89.56 162 HIS A CA 1
ATOM 1184 C C . HIS A 1 162 ? -18.844 -13.140 9.571 1.00 89.56 162 HIS A C 1
ATOM 1186 O O . HIS A 1 162 ? -19.889 -12.714 10.056 1.00 89.56 162 HIS A O 1
ATOM 1192 N N . ALA A 1 163 ? -18.442 -12.805 8.341 1.00 91.38 163 ALA A N 1
ATOM 1193 C CA . ALA A 1 163 ? -19.193 -11.873 7.500 1.00 91.38 163 ALA A CA 1
ATOM 1194 C C . ALA A 1 163 ? -20.587 -12.408 7.129 1.00 91.38 163 ALA A C 1
ATOM 1196 O O . ALA A 1 163 ? -21.569 -11.673 7.186 1.00 91.38 163 ALA A O 1
ATOM 1197 N N . VAL A 1 164 ? -20.703 -13.700 6.797 1.00 90.94 164 VAL A N 1
ATOM 1198 C CA . VAL A 1 164 ? -21.998 -14.350 6.511 1.00 90.94 164 VAL A CA 1
ATOM 1199 C C . VAL A 1 164 ? -22.900 -14.388 7.742 1.00 90.94 164 VAL A C 1
ATOM 1201 O O . VAL A 1 164 ? -24.108 -14.210 7.613 1.00 90.94 164 VAL A O 1
ATOM 1204 N N . ALA A 1 165 ? -22.323 -14.584 8.928 1.00 90.25 165 ALA A N 1
ATOM 1205 C CA . ALA A 1 165 ? -23.048 -14.546 10.193 1.00 90.25 165 ALA A CA 1
ATOM 1206 C C . ALA A 1 165 ? -23.483 -13.126 10.608 1.00 90.25 165 ALA A C 1
ATOM 1208 O O . ALA A 1 165 ? -24.137 -12.975 11.637 1.00 90.25 165 ALA A O 1
ATOM 1209 N N . GLY A 1 166 ? -23.121 -12.089 9.841 1.00 87.56 166 GLY A N 1
ATOM 1210 C CA . GLY A 1 166 ? -23.394 -10.696 10.191 1.00 87.56 166 GLY A CA 1
ATOM 1211 C C . GLY A 1 166 ? -22.577 -10.203 11.386 1.00 87.56 166 GLY A C 1
ATOM 1212 O O . GLY A 1 166 ? -22.974 -9.241 12.040 1.00 87.56 166 GLY A O 1
ATOM 1213 N N . ALA A 1 167 ? -21.455 -10.859 11.700 1.00 87.88 167 ALA A N 1
ATOM 1214 C CA . ALA A 1 167 ? -20.586 -10.434 12.786 1.00 87.88 167 ALA A CA 1
ATOM 1215 C C . ALA A 1 167 ? -19.918 -9.095 12.443 1.00 87.88 167 ALA A C 1
ATOM 1217 O O . ALA A 1 167 ? -19.385 -8.916 11.346 1.00 87.88 167 ALA A O 1
ATOM 1218 N N . ALA A 1 168 ? -19.907 -8.183 13.412 1.00 90.31 168 ALA A N 1
ATOM 1219 C CA . ALA A 1 168 ? -19.245 -6.890 13.313 1.00 90.31 168 ALA A CA 1
ATOM 1220 C C . ALA A 1 168 ? -18.208 -6.775 14.443 1.00 90.31 168 ALA A C 1
ATOM 1222 O O . ALA A 1 168 ? -18.581 -6.442 15.573 1.00 90.31 168 ALA A O 1
ATOM 1223 N N . PRO A 1 169 ? -16.926 -7.117 14.205 1.00 88.06 169 PRO A N 1
ATOM 1224 C CA . 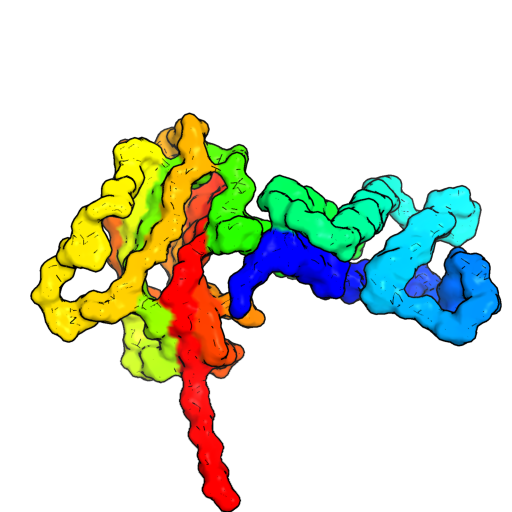PRO A 1 169 ? -15.908 -7.070 15.248 1.00 88.06 169 PRO A CA 1
ATOM 1225 C C . PRO A 1 169 ? -15.758 -5.664 15.829 1.00 88.06 169 PRO A C 1
ATOM 1227 O O . PRO A 1 169 ? -15.657 -4.682 15.092 1.00 88.06 169 PRO A O 1
ATOM 1230 N N . ALA A 1 170 ? -15.703 -5.583 17.158 1.00 91.94 170 ALA A N 1
ATOM 1231 C CA . ALA A 1 170 ? -15.335 -4.360 17.855 1.00 91.94 170 ALA A CA 1
ATOM 1232 C C . ALA A 1 170 ? -13.835 -4.093 17.678 1.00 91.94 170 ALA A C 1
ATOM 1234 O O . ALA A 1 170 ? -12.997 -4.940 18.002 1.00 91.94 170 ALA A O 1
ATOM 1235 N N . VAL A 1 171 ? -13.515 -2.908 17.172 1.00 93.12 171 VAL A N 1
ATOM 1236 C CA . VAL A 1 171 ? -12.161 -2.382 17.035 1.00 93.12 171 VAL A CA 1
ATOM 1237 C C . VAL A 1 171 ? -12.050 -1.161 17.931 1.00 93.12 171 VAL A C 1
ATOM 1239 O O . VAL A 1 171 ? -12.891 -0.266 17.871 1.00 93.12 171 VAL A O 1
ATOM 1242 N N . SER A 1 172 ? -11.018 -1.129 18.763 1.00 93.44 172 SER A N 1
ATOM 1243 C CA . SER A 1 172 ? -10.667 0.032 19.574 1.00 93.44 172 SER A CA 1
ATOM 1244 C C . SER A 1 172 ? -9.389 0.644 19.029 1.00 93.44 172 SER A C 1
ATOM 1246 O O . SER A 1 172 ? -8.442 -0.082 18.736 1.00 93.44 172 SER A O 1
ATOM 1248 N N . ILE A 1 173 ? -9.356 1.965 18.901 1.00 94.00 173 ILE A N 1
ATOM 1249 C CA . ILE A 1 173 ? -8.165 2.719 18.518 1.00 94.00 173 ILE A CA 1
ATOM 1250 C C . ILE A 1 173 ? -7.809 3.684 19.641 1.00 94.00 173 ILE A C 1
ATOM 1252 O O . ILE A 1 173 ? -8.677 4.367 20.186 1.00 94.00 173 ILE A O 1
ATOM 1256 N N . ARG A 1 174 ? -6.523 3.745 19.974 1.00 93.06 174 ARG A N 1
ATOM 1257 C CA . ARG A 1 174 ? -5.946 4.748 20.856 1.00 93.06 174 ARG A CA 1
ATOM 1258 C C . ARG A 1 174 ? -4.846 5.494 20.114 1.00 93.06 174 ARG A C 1
ATOM 1260 O O . ARG A 1 174 ? -3.925 4.883 19.579 1.00 93.06 174 ARG A O 1
ATOM 1267 N N . LEU A 1 175 ? -4.952 6.817 20.096 1.00 92.25 175 LEU A N 1
ATOM 1268 C CA . LEU A 1 175 ? -3.943 7.718 19.545 1.00 92.25 175 LEU A CA 1
ATOM 1269 C C . LEU A 1 175 ? -3.344 8.527 20.687 1.00 92.25 175 LEU A C 1
ATOM 1271 O O . LEU A 1 175 ? -4.068 8.920 21.602 1.00 92.25 175 LEU A O 1
ATOM 1275 N N . SER A 1 176 ? -2.037 8.764 20.657 1.00 89.75 176 SER A N 1
ATOM 1276 C CA . SER A 1 176 ? -1.343 9.473 21.733 1.00 89.75 176 SER A CA 1
ATOM 1277 C C . SER A 1 176 ? -0.241 10.380 21.207 1.00 89.75 176 SER A C 1
ATOM 1279 O O . SER A 1 176 ? 0.557 9.954 20.372 1.00 89.75 176 SER A O 1
ATOM 1281 N N . LEU A 1 177 ? -0.161 11.597 21.746 1.00 86.50 177 LEU A N 1
ATOM 1282 C CA . LEU A 1 177 ? 0.973 12.499 21.545 1.00 86.50 177 LEU A CA 1
ATOM 1283 C C . LEU A 1 177 ? 2.233 11.999 22.289 1.00 86.50 177 LEU A C 1
ATOM 1285 O O . LEU A 1 177 ? 2.126 11.177 23.212 1.00 86.50 177 LEU A O 1
ATOM 1289 N N . PRO A 1 178 ? 3.433 12.505 21.939 1.00 74.50 178 PRO A N 1
ATOM 1290 C CA . PRO A 1 178 ? 4.677 12.174 22.634 1.00 74.50 178 PRO A CA 1
ATOM 1291 C C . PRO A 1 178 ? 4.586 12.408 24.144 1.00 74.50 178 PRO A C 1
ATOM 1293 O O . PRO A 1 178 ? 3.979 13.374 24.599 1.00 74.50 178 PRO A O 1
ATOM 1296 N N . GLY A 1 179 ? 5.193 11.526 24.941 1.00 69.88 179 GLY A N 1
ATOM 1297 C CA . GLY A 1 179 ? 5.173 11.620 26.410 1.00 69.88 179 GLY A CA 1
ATOM 1298 C C . GLY A 1 179 ? 3.892 11.100 27.076 1.00 69.88 179 GLY A C 1
ATOM 1299 O O . GLY A 1 179 ? 3.910 10.810 28.268 1.00 69.88 179 GLY A O 1
ATOM 1300 N N . TYR A 1 180 ? 2.826 10.878 26.302 1.00 70.75 180 TYR A N 1
ATOM 1301 C CA . TYR A 1 180 ? 1.612 10.149 26.711 1.00 70.75 180 TYR A CA 1
ATOM 1302 C C . TYR A 1 180 ? 1.576 8.721 26.133 1.00 70.75 180 TYR A C 1
ATOM 1304 O O . TYR A 1 180 ? 0.547 8.028 26.164 1.00 70.75 180 TYR A O 1
ATOM 1312 N N . ALA A 1 181 ? 2.726 8.310 25.585 1.00 61.09 181 ALA A N 1
ATOM 1313 C CA . ALA A 1 181 ? 2.989 7.008 25.004 1.00 61.09 181 ALA A CA 1
ATOM 1314 C C . ALA A 1 181 ? 3.041 5.903 26.069 1.00 61.09 181 ALA A C 1
ATOM 1316 O O . ALA A 1 181 ? 3.176 6.141 27.269 1.00 61.09 181 ALA A O 1
ATOM 1317 N N . PHE A 1 182 ? 2.908 4.678 25.577 1.00 59.66 182 PHE A N 1
ATOM 1318 C CA . PHE A 1 182 ? 2.781 3.437 26.327 1.00 59.66 182 PHE A CA 1
ATOM 1319 C C . PHE A 1 182 ? 3.817 3.293 27.451 1.00 59.66 182 PHE A C 1
ATOM 1321 O O . PHE A 1 182 ? 5.024 3.328 27.215 1.00 59.66 182 PHE A O 1
ATOM 1328 N N . SER A 1 183 ? 3.366 2.984 28.666 1.00 45.06 183 SER A N 1
ATOM 1329 C CA . SER A 1 183 ? 4.185 2.230 29.613 1.00 45.06 183 SER A CA 1
ATOM 1330 C C . SER A 1 183 ? 4.264 0.785 29.106 1.00 45.06 183 SER A C 1
ATOM 1332 O O . SER A 1 183 ? 3.471 -0.075 29.484 1.00 45.06 183 SER A O 1
ATOM 1334 N N . SER A 1 184 ? 5.228 0.517 28.220 1.00 45.41 184 SER A N 1
ATOM 1335 C CA . SER A 1 184 ? 5.491 -0.783 27.566 1.00 45.41 184 SER A CA 1
ATOM 1336 C C . SER A 1 184 ? 5.937 -1.909 28.536 1.00 45.41 184 SER A C 1
ATOM 1338 O O . SER A 1 184 ? 6.645 -2.837 28.165 1.00 45.41 184 SER A O 1
ATOM 1340 N N . GLY A 1 185 ? 5.546 -1.859 29.815 1.00 35.06 185 GLY A N 1
ATOM 1341 C CA . GLY A 1 185 ? 6.049 -2.759 30.859 1.00 35.06 185 GLY A CA 1
ATOM 1342 C C . GLY A 1 185 ? 5.022 -3.391 31.799 1.00 35.06 185 GLY A C 1
ATOM 1343 O O . GLY A 1 185 ? 5.439 -4.189 32.632 1.00 35.06 185 GLY A O 1
ATOM 1344 N N . ALA A 1 186 ? 3.720 -3.080 31.717 1.00 32.47 186 ALA A N 1
ATOM 1345 C CA . ALA A 1 186 ? 2.779 -3.513 32.769 1.00 32.47 186 ALA A CA 1
ATOM 1346 C C . ALA A 1 186 ? 1.456 -4.163 32.322 1.00 32.47 186 ALA A C 1
ATOM 1348 O O . ALA A 1 186 ? 0.768 -4.712 33.175 1.00 32.47 186 ALA A O 1
ATOM 1349 N N . HIS A 1 187 ? 1.102 -4.184 31.030 1.00 35.19 187 HIS A N 1
ATOM 1350 C CA . HIS A 1 187 ? -0.224 -4.669 30.596 1.00 35.19 187 HIS A CA 1
ATOM 1351 C C . HIS A 1 187 ? -0.204 -5.723 29.479 1.00 35.19 187 HIS A C 1
ATOM 1353 O O . HIS A 1 187 ? -1.152 -5.842 28.713 1.00 35.19 187 HIS A O 1
ATOM 1359 N N . ALA A 1 188 ? 0.813 -6.593 29.450 1.00 34.72 188 ALA A N 1
ATOM 1360 C CA . ALA A 1 188 ? 0.654 -7.912 28.815 1.00 34.72 188 ALA A CA 1
ATOM 1361 C C . ALA A 1 188 ? -0.273 -8.850 29.632 1.00 34.72 188 ALA A C 1
ATOM 1363 O O . ALA A 1 188 ? -0.447 -10.021 29.302 1.00 34.72 188 ALA A O 1
ATOM 1364 N N . SER A 1 189 ? -0.864 -8.371 30.727 1.00 38.53 189 SER A N 1
ATOM 1365 C CA . SER A 1 189 ? -1.862 -9.084 31.518 1.00 38.53 189 SER A CA 1
ATOM 1366 C C . SER A 1 189 ? -2.753 -8.076 32.241 1.00 38.53 189 SER A C 1
ATOM 1368 O O . SER A 1 189 ? -2.248 -7.183 32.913 1.00 38.53 189 SER A O 1
ATOM 1370 N N . GLY A 1 190 ? -4.070 -8.239 32.110 1.00 35.28 190 GLY A N 1
ATOM 1371 C CA . GLY A 1 190 ? -5.060 -7.559 32.947 1.00 35.28 190 GLY A CA 1
ATOM 1372 C C . GLY A 1 190 ? -5.732 -6.342 32.313 1.00 35.28 190 GLY A C 1
ATOM 1373 O O . GLY A 1 190 ? -5.464 -5.213 32.708 1.00 35.28 190 GLY A O 1
ATOM 1374 N N . LEU A 1 191 ? -6.655 -6.590 31.384 1.00 35.78 191 LEU A N 1
ATOM 1375 C CA . LEU A 1 191 ? -7.954 -5.915 31.408 1.00 35.78 191 LEU A CA 1
ATOM 1376 C C . LEU A 1 191 ? -8.976 -6.991 31.792 1.00 35.78 191 LEU A C 1
ATOM 1378 O O . LEU A 1 191 ? -8.900 -8.121 31.307 1.00 35.78 191 LEU A O 1
ATOM 1382 N N . ASP A 1 192 ? -9.821 -6.662 32.760 1.00 35.19 192 ASP A N 1
ATOM 1383 C CA . ASP A 1 192 ? -10.623 -7.592 33.546 1.00 35.19 192 ASP A CA 1
ATOM 1384 C C . ASP A 1 192 ? -11.531 -8.513 32.718 1.00 35.19 192 ASP A C 1
ATOM 1386 O O . ASP A 1 192 ? -12.156 -8.127 31.733 1.00 35.19 192 ASP A O 1
ATOM 1390 N N . ALA A 1 193 ? -11.589 -9.766 33.166 1.00 44.38 193 ALA A N 1
ATOM 1391 C CA . ALA A 1 193 ? -12.263 -10.880 32.525 1.00 44.38 193 ALA A CA 1
ATOM 1392 C C . ALA A 1 193 ? -13.798 -10.751 32.521 1.00 44.38 193 ALA A C 1
ATOM 1394 O O . ALA A 1 193 ? -14.448 -10.810 33.564 1.00 44.38 193 ALA A O 1
ATOM 1395 N N . SER A 1 194 ? -14.373 -10.738 31.319 1.00 37.34 194 SER A N 1
ATOM 1396 C CA . SER A 1 194 ? -15.676 -11.334 31.015 1.00 37.34 194 SER A CA 1
ATOM 1397 C C . SER A 1 194 ? -15.453 -12.312 29.859 1.00 37.34 194 SER A C 1
ATOM 1399 O O . SER A 1 194 ? -14.710 -11.999 28.932 1.00 37.34 194 SER A O 1
ATOM 1401 N N . GLY A 1 195 ? -16.008 -13.522 29.948 1.00 36.00 195 GLY A N 1
ATOM 1402 C CA . GLY A 1 195 ? -15.583 -14.738 29.228 1.00 36.00 195 GLY A CA 1
ATOM 1403 C C . GLY A 1 195 ? -15.629 -14.760 27.688 1.00 36.00 195 GLY A C 1
ATOM 1404 O O . GLY A 1 195 ? -15.519 -15.845 27.132 1.00 36.00 195 GLY A O 1
ATOM 1405 N N . ASP A 1 196 ? -15.750 -13.611 27.018 1.00 44.09 196 ASP A N 1
ATOM 1406 C CA . ASP A 1 196 ? -15.683 -13.432 25.556 1.00 44.09 196 ASP A CA 1
ATOM 1407 C C . ASP A 1 196 ? -14.473 -12.579 25.094 1.00 44.09 196 ASP A C 1
ATOM 1409 O O . ASP A 1 196 ? -14.098 -12.606 23.922 1.00 44.09 196 ASP A O 1
ATOM 1413 N N . ASP A 1 197 ? -13.804 -11.841 25.993 1.00 45.41 197 ASP A N 1
ATOM 1414 C CA . ASP A 1 197 ? -12.735 -10.886 25.632 1.00 45.41 197 ASP A CA 1
ATOM 1415 C C . ASP A 1 197 ? -11.336 -11.514 25.472 1.00 45.41 197 ASP A C 1
ATOM 1417 O O . ASP A 1 197 ? -10.361 -10.838 25.137 1.00 45.41 197 ASP A O 1
ATOM 1421 N N . GLN A 1 198 ? -11.219 -12.831 25.642 1.00 47.56 198 GLN A N 1
ATOM 1422 C CA . GLN A 1 198 ? -9.931 -13.529 25.720 1.00 47.56 198 GLN A CA 1
ATOM 1423 C C . GLN A 1 198 ? -9.225 -13.732 24.367 1.00 47.56 198 GLN A C 1
ATOM 1425 O O . GLN A 1 198 ? -8.119 -14.268 24.319 1.00 47.56 198 GLN A O 1
ATOM 1430 N N . GLN A 1 199 ? -9.838 -13.295 23.265 1.00 67.19 199 GLN A N 1
ATOM 1431 C CA . GLN A 1 199 ? -9.263 -13.406 21.925 1.00 67.19 199 GLN A CA 1
ATOM 1432 C C . GLN A 1 199 ? -8.796 -12.083 21.323 1.00 67.19 199 GLN A C 1
ATOM 1434 O O . GLN A 1 199 ? -8.259 -12.133 20.229 1.00 67.19 199 GLN A O 1
ATOM 1439 N N . ARG A 1 200 ? -8.943 -10.914 21.961 1.00 78.69 200 ARG A N 1
ATOM 1440 C CA . ARG A 1 200 ? -8.519 -9.643 21.338 1.00 78.69 200 ARG A CA 1
ATOM 1441 C C . ARG A 1 200 ? -6.999 -9.466 21.365 1.00 78.69 200 ARG A C 1
ATOM 1443 O O . ARG A 1 200 ? -6.331 -9.824 22.330 1.00 78.69 200 ARG A O 1
ATOM 1450 N N . ARG A 1 201 ? -6.450 -8.897 20.291 1.00 81.12 201 ARG A N 1
ATOM 1451 C CA . ARG A 1 201 ? -5.020 -8.640 20.111 1.00 81.12 201 ARG A CA 1
ATOM 1452 C C . ARG A 1 201 ? -4.757 -7.143 20.057 1.00 81.12 201 ARG A C 1
ATOM 1454 O O . ARG A 1 201 ? -5.390 -6.436 19.275 1.00 81.12 201 ARG A O 1
ATOM 1461 N N . THR A 1 202 ? -3.787 -6.698 20.848 1.00 86.31 202 THR A N 1
ATOM 1462 C CA . THR A 1 202 ? -3.246 -5.339 20.794 1.00 86.31 202 THR A CA 1
ATOM 1463 C C . THR A 1 202 ? -2.146 -5.261 19.744 1.00 86.31 202 THR A C 1
ATOM 1465 O O . THR A 1 202 ? -1.205 -6.059 19.746 1.00 86.31 202 THR A O 1
ATOM 1468 N N . LEU A 1 203 ? -2.268 -4.294 18.846 1.00 82.38 203 LEU A N 1
ATOM 1469 C CA . LEU A 1 203 ? -1.301 -3.972 17.812 1.00 82.38 203 LEU A CA 1
ATOM 1470 C C . LEU A 1 203 ? -0.807 -2.550 18.068 1.00 82.38 203 LEU A C 1
ATOM 1472 O O . LEU A 1 203 ? -1.621 -1.650 18.262 1.00 82.38 203 LEU A O 1
ATOM 1476 N N . VAL A 1 204 ? 0.508 -2.342 18.068 1.00 81.75 204 VAL A N 1
ATOM 1477 C CA . VAL A 1 204 ? 1.105 -1.057 18.457 1.00 81.75 204 VAL A CA 1
ATOM 1478 C C . VAL A 1 204 ? 2.051 -0.555 17.376 1.00 81.75 204 VAL A C 1
ATOM 1480 O O . VAL A 1 204 ? 2.868 -1.310 16.849 1.00 81.75 204 VAL A O 1
ATOM 1483 N N . SER A 1 205 ? 1.958 0.738 17.088 1.00 78.12 205 SER A N 1
ATOM 1484 C CA . SER A 1 205 ? 2.971 1.519 16.396 1.00 78.12 205 SER A CA 1
ATOM 1485 C C . SER A 1 205 ? 3.412 2.653 17.319 1.00 78.12 205 SER A C 1
ATOM 1487 O O . SER A 1 205 ? 2.616 3.514 17.695 1.00 78.12 205 SER A O 1
ATOM 1489 N N . GLU A 1 206 ? 4.664 2.603 17.766 1.00 72.88 206 GLU A N 1
ATOM 1490 C CA . GLU A 1 206 ? 5.200 3.565 18.728 1.00 72.88 206 GLU A CA 1
ATOM 1491 C C . GLU A 1 206 ? 5.431 4.937 18.089 1.00 72.88 206 GLU A C 1
ATOM 1493 O O . GLU A 1 206 ? 5.769 5.036 16.910 1.00 72.88 206 GLU A O 1
ATOM 1498 N N . ALA A 1 207 ? 5.298 5.986 18.901 1.00 70.56 207 ALA A N 1
ATOM 1499 C CA . ALA A 1 207 ? 5.705 7.332 18.527 1.00 70.56 207 ALA A CA 1
ATOM 1500 C C . ALA A 1 207 ? 7.217 7.365 18.242 1.00 70.56 207 ALA A C 1
ATOM 1502 O O . ALA A 1 207 ? 8.031 6.986 19.085 1.00 70.56 207 ALA A O 1
ATOM 1503 N N . ARG A 1 208 ? 7.593 7.840 17.059 1.00 60.50 208 ARG A N 1
ATOM 1504 C CA . ARG A 1 208 ? 8.963 7.983 16.562 1.00 60.50 208 ARG A CA 1
ATOM 1505 C C . ARG A 1 208 ? 9.163 9.378 15.983 1.00 60.50 208 ARG A C 1
ATOM 1507 O O . ARG A 1 208 ? 9.256 9.565 14.783 1.00 60.50 208 ARG A O 1
ATOM 1514 N N . GLY A 1 209 ? 9.246 10.380 16.840 1.00 57.41 209 GLY A N 1
ATOM 1515 C CA . GLY A 1 209 ? 9.522 11.737 16.389 1.00 57.41 209 GLY A CA 1
ATOM 1516 C C . GLY A 1 209 ? 9.714 12.669 17.567 1.00 57.41 209 GLY A C 1
ATOM 1517 O O . GLY A 1 209 ? 8.911 12.670 18.495 1.00 57.41 209 GLY A O 1
ATOM 1518 N N . SER A 1 210 ? 10.787 13.456 17.527 1.00 57.12 210 SER A N 1
ATOM 1519 C CA . SER A 1 210 ? 11.013 14.555 18.477 1.00 57.12 210 SER A CA 1
ATOM 1520 C C . SER A 1 210 ? 10.383 15.863 17.994 1.00 57.12 210 SER A C 1
ATOM 1522 O O . SER A 1 210 ? 10.419 16.860 18.709 1.00 57.12 210 SER A O 1
ATOM 1524 N N . GLN A 1 211 ? 9.864 15.877 16.762 1.00 62.00 211 GLN A N 1
ATOM 1525 C CA . GLN A 1 211 ? 9.253 17.049 16.158 1.00 62.00 211 GLN A CA 1
ATOM 1526 C C . GLN A 1 211 ? 7.825 17.206 16.672 1.00 62.00 211 GLN A C 1
ATOM 1528 O O . GLN A 1 211 ? 7.030 16.270 16.637 1.00 62.00 211 GLN A O 1
ATOM 1533 N N . GLU A 1 212 ? 7.526 18.399 17.172 1.00 66.62 212 GLU A N 1
ATOM 1534 C CA . GLU A 1 212 ? 6.236 18.711 17.768 1.00 66.62 212 GLU A CA 1
ATOM 1535 C C . GLU A 1 212 ? 5.144 18.739 16.695 1.00 66.62 212 GLU A C 1
ATOM 1537 O O . GLU A 1 212 ? 5.293 19.359 15.637 1.00 66.62 212 GLU A O 1
ATOM 1542 N N . LEU A 1 213 ? 4.052 18.024 16.964 1.00 74.19 213 LEU A N 1
ATOM 1543 C CA . LEU A 1 213 ? 2.885 18.000 16.099 1.00 74.19 213 LEU A CA 1
ATOM 1544 C C . LEU A 1 213 ? 2.136 19.331 16.259 1.00 74.19 213 LEU A C 1
ATOM 1546 O O . LEU A 1 213 ? 1.789 19.675 17.393 1.00 74.19 213 LEU A O 1
ATOM 1550 N N . PRO A 1 214 ? 1.866 20.090 15.183 1.00 67.94 214 PRO A N 1
ATOM 1551 C CA . PRO A 1 214 ? 1.096 21.316 15.315 1.00 67.94 214 PRO A CA 1
ATOM 1552 C C . PRO A 1 214 ? -0.315 21.006 15.849 1.00 67.94 214 PRO A C 1
ATOM 1554 O O . PRO A 1 214 ? -0.931 20.019 15.428 1.00 67.94 214 PRO A O 1
ATOM 1557 N N . PRO A 1 215 ? -0.844 21.829 16.773 1.00 73.69 215 PRO A N 1
ATOM 1558 C CA . PRO A 1 215 ? -2.185 21.640 17.303 1.00 73.69 215 PRO A CA 1
ATOM 1559 C C . PRO A 1 215 ? -3.222 21.851 16.197 1.00 73.69 215 PRO A C 1
ATOM 1561 O O . PRO A 1 215 ? -3.175 22.844 15.467 1.00 73.69 215 PRO A O 1
ATOM 1564 N N . GLY A 1 216 ? -4.170 20.927 16.079 1.00 81.69 216 GLY A N 1
ATOM 1565 C CA . GLY A 1 216 ? -5.218 20.992 15.071 1.00 81.69 216 GLY A CA 1
ATOM 1566 C C . GLY A 1 216 ? -5.934 19.660 14.847 1.00 81.69 216 GLY A C 1
ATOM 1567 O O . GLY A 1 216 ? -5.561 18.636 15.424 1.00 81.69 216 GLY A O 1
ATOM 1568 N N . PRO A 1 217 ? -6.979 19.663 14.005 1.00 89.75 217 PRO A N 1
ATOM 1569 C CA . PRO A 1 217 ? -7.686 18.446 13.653 1.00 89.75 217 PRO A CA 1
ATOM 1570 C C . PRO A 1 217 ? -6.801 17.548 12.784 1.00 89.75 217 PRO A C 1
ATOM 1572 O O . PRO A 1 217 ? -6.248 17.975 11.768 1.00 89.75 217 PRO A O 1
ATOM 1575 N N . LEU A 1 218 ? -6.713 16.288 13.184 1.00 91.69 218 LEU A N 1
ATOM 1576 C CA . LEU A 1 218 ? -6.105 15.204 12.438 1.00 91.69 218 LEU A CA 1
ATOM 1577 C C . LEU A 1 218 ? -7.223 14.308 11.899 1.00 91.69 218 LEU A C 1
ATOM 1579 O O . LEU A 1 218 ? -8.024 13.772 12.669 1.00 91.69 218 LEU A O 1
ATOM 1583 N N . GLU A 1 219 ? -7.290 14.138 10.585 1.00 94.12 219 GLU A N 1
ATOM 1584 C CA . GLU A 1 219 ? -8.143 13.121 9.977 1.00 94.12 219 GLU A CA 1
ATOM 1585 C C . GLU A 1 219 ? -7.464 11.760 10.122 1.00 94.12 219 GLU A C 1
ATOM 1587 O O . GLU A 1 219 ? -6.278 11.602 9.827 1.00 94.12 219 GLU A O 1
ATOM 1592 N N . VAL A 1 220 ? -8.217 10.771 10.593 1.00 95.25 220 VAL A N 1
ATOM 1593 C CA . VAL A 1 220 ? -7.717 9.423 10.840 1.00 95.25 220 VAL A CA 1
ATOM 1594 C C . VAL A 1 220 ? -8.615 8.429 10.129 1.00 95.25 220 VAL A C 1
ATOM 1596 O O . VAL A 1 220 ? -9.830 8.407 10.331 1.00 95.25 220 VAL A O 1
ATOM 1599 N N . THR A 1 221 ? -8.010 7.592 9.293 1.00 95.88 221 THR A N 1
ATOM 1600 C CA . THR A 1 221 ? -8.700 6.519 8.578 1.00 95.88 221 THR A CA 1
ATOM 1601 C C . THR A 1 221 ? -8.082 5.181 8.944 1.00 95.88 221 THR A C 1
ATOM 1603 O O . THR A 1 221 ? -6.920 4.920 8.643 1.00 95.88 221 THR A O 1
ATOM 1606 N N . LEU A 1 222 ? -8.869 4.317 9.580 1.00 96.06 222 LEU A N 1
ATOM 1607 C CA . LEU A 1 222 ? -8.495 2.942 9.890 1.00 96.06 222 LEU A CA 1
ATOM 1608 C C . LEU A 1 222 ? -9.119 1.991 8.865 1.00 96.06 222 LEU A C 1
ATOM 1610 O O . LEU A 1 222 ? -10.318 2.038 8.595 1.00 96.06 222 LEU A O 1
ATOM 1614 N N . THR A 1 223 ? -8.301 1.096 8.318 1.00 93.81 223 THR A N 1
ATOM 1615 C CA . THR A 1 223 ? -8.700 0.065 7.351 1.00 93.81 223 THR A CA 1
ATOM 1616 C C . THR A 1 223 ? -8.078 -1.277 7.721 1.00 93.81 223 THR A C 1
ATOM 1618 O O . THR A 1 223 ? -6.971 -1.334 8.252 1.00 93.81 223 THR A O 1
ATOM 1621 N N . LEU A 1 224 ? -8.797 -2.372 7.470 1.00 92.25 224 LEU A N 1
ATOM 1622 C CA . LEU A 1 224 ? -8.289 -3.732 7.653 1.00 92.25 224 LEU A CA 1
ATOM 1623 C C . LEU A 1 224 ? -8.009 -4.320 6.276 1.00 92.25 224 LEU A C 1
ATOM 1625 O O . LEU A 1 224 ? -8.918 -4.350 5.447 1.00 92.25 224 LEU A O 1
ATOM 1629 N N . ILE A 1 225 ? -6.773 -4.758 6.037 1.00 88.81 225 ILE A N 1
ATOM 1630 C CA . ILE A 1 225 ? -6.278 -5.102 4.700 1.00 88.81 225 ILE A CA 1
ATOM 1631 C C . ILE A 1 225 ? -5.637 -6.495 4.708 1.00 88.81 225 ILE A C 1
ATOM 1633 O O . ILE A 1 225 ? -4.848 -6.818 5.599 1.00 88.81 225 ILE A O 1
ATOM 1637 N N . GLU A 1 226 ? -5.986 -7.316 3.718 1.00 90.06 226 GLU A N 1
ATOM 1638 C CA . GLU A 1 226 ? -5.316 -8.585 3.398 1.00 90.06 226 GLU A CA 1
ATOM 1639 C C . GLU A 1 226 ? -3.929 -8.317 2.797 1.00 90.06 226 GLU A C 1
ATOM 1641 O O . GLU A 1 226 ? -3.807 -7.542 1.851 1.00 90.06 226 GLU A O 1
ATOM 1646 N N . ASP A 1 227 ? -2.890 -8.987 3.306 1.00 77.12 227 ASP A N 1
ATOM 1647 C CA . ASP A 1 227 ? -1.504 -8.751 2.877 1.00 77.12 227 ASP A CA 1
ATOM 1648 C C . ASP A 1 227 ? -1.225 -9.208 1.439 1.00 77.12 227 ASP A C 1
ATOM 1650 O O . ASP A 1 227 ? -0.473 -8.548 0.728 1.00 77.12 227 ASP A O 1
ATOM 1654 N N . ASP A 1 228 ? -1.806 -10.331 1.017 1.00 73.69 228 ASP A N 1
ATOM 1655 C CA . ASP A 1 228 ? -1.457 -10.974 -0.255 1.00 73.69 228 ASP A CA 1
ATOM 1656 C C . ASP A 1 228 ? -2.215 -10.375 -1.454 1.00 73.69 228 ASP A C 1
ATOM 1658 O O . ASP A 1 228 ? -1.724 -10.406 -2.582 1.00 73.69 228 ASP A O 1
ATOM 1662 N N . GLY A 1 229 ? -3.407 -9.818 -1.212 1.00 70.88 229 GLY A N 1
ATOM 1663 C CA . GLY A 1 229 ? -4.294 -9.284 -2.250 1.00 70.88 229 GLY A CA 1
ATOM 1664 C C . GLY A 1 229 ? -4.594 -7.788 -2.147 1.00 70.88 229 GLY A C 1
ATOM 1665 O O . GLY A 1 229 ? -5.304 -7.266 -3.006 1.00 70.88 229 GLY A O 1
ATOM 1666 N N . GLY A 1 230 ? -4.135 -7.104 -1.092 1.00 78.12 230 GLY A N 1
ATOM 1667 C CA . GLY A 1 230 ? -4.417 -5.680 -0.856 1.00 78.12 230 GLY A CA 1
ATOM 1668 C C . GLY A 1 230 ? -5.898 -5.369 -0.602 1.00 78.12 230 GLY A C 1
ATOM 1669 O O . GLY A 1 230 ? -6.329 -4.218 -0.675 1.00 78.12 230 GLY A O 1
ATOM 1670 N N . ARG A 1 231 ? -6.721 -6.387 -0.327 1.00 85.19 231 ARG A N 1
ATOM 1671 C CA . ARG A 1 231 ? -8.178 -6.239 -0.244 1.00 85.19 231 ARG A CA 1
ATOM 1672 C C . ARG A 1 231 ? -8.607 -5.701 1.106 1.00 85.19 231 ARG A C 1
ATOM 1674 O O . ARG A 1 231 ? -8.136 -6.147 2.150 1.00 85.19 231 ARG A O 1
ATOM 1681 N N . GLN A 1 232 ? -9.589 -4.811 1.084 1.00 91.62 232 GLN A N 1
ATOM 1682 C CA . GLN A 1 232 ? -10.239 -4.316 2.287 1.00 91.62 232 GLN A CA 1
ATOM 1683 C C . GLN A 1 232 ? -11.185 -5.376 2.873 1.00 91.62 232 GLN A C 1
ATOM 1685 O O . GLN A 1 232 ? -12.094 -5.854 2.202 1.00 91.62 232 GLN A O 1
ATOM 1690 N N . ILE A 1 233 ? -10.997 -5.724 4.143 1.00 92.06 233 ILE A N 1
ATOM 1691 C CA . ILE A 1 233 ? -11.706 -6.828 4.810 1.00 92.06 233 ILE A CA 1
ATOM 1692 C C . ILE A 1 233 ? -12.967 -6.355 5.554 1.00 92.06 233 ILE A C 1
ATOM 1694 O O . ILE A 1 233 ? -13.889 -7.136 5.791 1.00 92.06 233 ILE A O 1
ATOM 1698 N N . ALA A 1 234 ? -13.017 -5.085 5.944 1.00 94.00 234 ALA A N 1
ATOM 1699 C CA . ALA A 1 234 ? -14.117 -4.482 6.692 1.00 94.00 234 ALA A CA 1
ATOM 1700 C C . ALA A 1 234 ? -14.313 -3.033 6.257 1.00 94.00 234 ALA A C 1
ATOM 1702 O O . ALA A 1 234 ? -13.390 -2.450 5.693 1.00 94.00 234 ALA A O 1
ATOM 1703 N N . GLU A 1 235 ? -15.472 -2.441 6.540 1.00 94.69 235 GLU A N 1
ATOM 1704 C CA . GLU A 1 235 ? -15.730 -1.027 6.259 1.00 94.69 235 GLU A CA 1
ATOM 1705 C C . GLU A 1 235 ? -14.631 -0.112 6.843 1.00 94.69 235 GLU A C 1
ATOM 1707 O O . GLU A 1 235 ? -14.078 -0.415 7.908 1.00 94.69 235 GLU A O 1
ATOM 1712 N N . PRO A 1 236 ? -14.287 1.002 6.168 1.00 94.25 236 PRO A N 1
ATOM 1713 C CA . PRO A 1 236 ? -13.295 1.924 6.686 1.00 94.25 236 PRO A CA 1
ATOM 1714 C C . PRO A 1 236 ? -13.883 2.685 7.871 1.00 94.25 236 PRO A C 1
ATOM 1716 O O . PRO A 1 236 ? -15.053 3.080 7.872 1.00 94.25 236 PRO A O 1
ATOM 1719 N N . TRP A 1 237 ? -13.045 2.958 8.861 1.00 96.25 237 TRP A N 1
ATOM 1720 C CA . TRP A 1 237 ? -13.415 3.818 9.969 1.00 96.25 237 TRP A CA 1
ATOM 1721 C C . TRP A 1 237 ? -12.715 5.164 9.851 1.00 96.25 237 TRP A C 1
ATOM 1723 O O . TRP A 1 237 ? -11.515 5.280 10.087 1.00 96.25 237 TRP A O 1
ATOM 1733 N N . HIS A 1 238 ? -13.503 6.181 9.516 1.00 95.69 238 HIS A N 1
ATOM 1734 C CA . HIS A 1 238 ? -13.087 7.577 9.528 1.00 95.69 238 HIS A CA 1
ATOM 1735 C C . HIS A 1 238 ? -13.433 8.228 10.867 1.00 95.69 238 HIS A C 1
ATOM 1737 O O . HIS A 1 238 ? -14.564 8.110 11.348 1.00 95.69 238 HIS A O 1
ATOM 1743 N N . LEU A 1 239 ? -12.465 8.917 11.456 1.00 95.19 239 LEU A N 1
ATOM 1744 C CA . LEU A 1 239 ? -12.630 9.711 12.667 1.00 95.19 239 LEU A CA 1
ATOM 1745 C C . LEU A 1 239 ? -11.716 10.938 12.615 1.00 95.19 239 LEU A C 1
ATOM 1747 O O . LEU A 1 239 ? -10.768 10.997 11.834 1.00 95.19 239 LEU A O 1
ATOM 1751 N N . THR A 1 240 ? -12.015 11.923 13.451 1.00 94.38 240 THR A N 1
ATOM 1752 C CA . THR A 1 240 ? -11.217 13.143 13.572 1.00 94.38 240 THR A CA 1
ATOM 1753 C C . THR A 1 240 ? -10.708 13.242 14.997 1.00 94.38 240 THR A C 1
ATOM 1755 O O . THR A 1 240 ? -11.477 13.084 15.943 1.00 94.38 240 THR A O 1
ATOM 1758 N N . TRP A 1 241 ? -9.417 13.511 15.149 1.00 93.94 241 TRP A N 1
ATOM 1759 C CA . TRP A 1 241 ? -8.792 13.739 16.441 1.00 93.94 241 TRP A CA 1
ATOM 1760 C C . TRP A 1 241 ? -8.360 15.196 16.560 1.00 93.94 241 TRP A C 1
ATOM 1762 O O . TRP A 1 241 ? -7.570 15.672 15.753 1.00 93.94 241 TRP A O 1
ATOM 1772 N N . ASP A 1 242 ? -8.859 15.909 17.567 1.00 91.12 242 ASP A N 1
ATOM 1773 C CA . ASP A 1 242 ? -8.299 17.203 17.951 1.00 91.12 242 ASP A CA 1
ATOM 1774 C C . ASP A 1 242 ? -7.068 16.989 18.841 1.00 91.12 242 ASP A C 1
ATOM 1776 O O . ASP A 1 242 ? -7.182 16.541 19.986 1.00 91.12 242 ASP A O 1
ATOM 1780 N N . THR A 1 243 ? -5.888 17.321 18.315 1.00 87.12 243 THR A N 1
ATOM 1781 C CA . THR A 1 243 ? -4.602 17.126 18.999 1.00 87.12 243 THR A CA 1
ATOM 1782 C C . THR A 1 243 ? -4.387 18.105 20.156 1.00 87.12 243 THR A C 1
ATOM 1784 O O . THR A 1 243 ? -3.405 17.984 20.884 1.00 87.12 243 THR A O 1
ATOM 1787 N N . SER A 1 244 ? -5.330 19.026 20.409 1.00 84.94 244 SER A N 1
ATOM 1788 C CA . SER A 1 244 ? -5.420 19.727 21.697 1.00 84.94 244 SER A CA 1
ATOM 1789 C C . SER A 1 244 ? -5.631 18.757 22.871 1.00 84.94 244 SER A C 1
ATOM 1791 O O . SER A 1 244 ? -5.226 19.045 24.000 1.00 84.94 244 SER A O 1
ATOM 1793 N N . GLN A 1 245 ? -6.216 17.583 22.605 1.00 87.75 245 GLN A N 1
ATOM 1794 C CA . GLN A 1 245 ? -6.310 16.481 23.553 1.00 87.75 245 GLN A CA 1
ATOM 1795 C C . GLN A 1 245 ? -5.137 15.512 23.350 1.00 87.75 245 GLN A C 1
ATOM 1797 O O . GLN A 1 245 ? -4.968 14.978 22.253 1.00 87.75 245 GLN A O 1
ATOM 1802 N N . PRO A 1 246 ? -4.351 15.208 24.400 1.00 86.81 246 PRO A N 1
ATOM 1803 C CA . PRO A 1 246 ? -3.120 14.429 24.258 1.00 86.81 246 PRO A CA 1
ATOM 1804 C C . PRO A 1 246 ? -3.355 12.957 23.910 1.00 86.81 246 PRO A C 1
ATOM 1806 O O . PRO A 1 246 ? -2.432 12.279 23.454 1.00 86.81 246 PRO A O 1
ATOM 1809 N N . VAL A 1 247 ? -4.567 12.452 24.151 1.00 90.12 247 VAL A N 1
ATOM 1810 C CA . VAL A 1 247 ? -4.960 11.069 23.888 1.00 90.12 247 VAL A CA 1
ATOM 1811 C C . VAL A 1 247 ? -6.381 11.049 23.341 1.00 90.12 247 VAL A C 1
ATOM 1813 O O . VAL A 1 247 ? -7.267 11.672 23.921 1.00 90.12 247 VAL A O 1
ATOM 1816 N N . LEU A 1 248 ? -6.600 10.275 22.281 1.00 92.75 248 LEU A N 1
ATOM 1817 C CA . LEU A 1 248 ? -7.926 9.858 21.830 1.00 92.75 248 LEU A CA 1
ATOM 1818 C C . LEU A 1 248 ? -8.083 8.364 22.072 1.00 92.75 248 LEU A C 1
ATOM 1820 O O . LEU A 1 248 ? -7.150 7.596 21.845 1.00 92.75 248 LEU A O 1
ATOM 1824 N N . THR A 1 249 ? -9.252 7.931 22.528 1.00 93.38 249 THR A N 1
ATOM 1825 C CA . THR A 1 249 ? -9.605 6.512 22.597 1.00 93.38 249 THR A CA 1
ATOM 1826 C C . THR A 1 249 ? -11.038 6.347 22.146 1.00 93.38 249 THR A C 1
ATOM 1828 O O . THR A 1 249 ? -11.942 6.927 22.734 1.00 93.38 249 THR A O 1
ATOM 1831 N N . GLU A 1 250 ? -11.231 5.547 21.108 1.00 92.88 250 GLU A N 1
ATOM 1832 C CA . GLU A 1 250 ? -12.531 5.315 20.495 1.00 92.88 250 GLU A CA 1
ATOM 1833 C C . GLU A 1 250 ? -12.725 3.822 20.247 1.00 92.88 250 GLU A C 1
ATOM 1835 O O . GLU A 1 250 ? -11.761 3.081 20.042 1.00 92.88 250 GLU A O 1
ATOM 1840 N N . THR A 1 251 ? -13.973 3.354 20.261 1.00 93.56 251 THR A N 1
ATOM 1841 C CA . THR A 1 251 ? -14.316 1.959 19.939 1.00 93.56 251 THR A CA 1
ATOM 1842 C C . THR A 1 251 ? -15.520 1.904 19.016 1.00 93.56 251 THR A C 1
ATOM 1844 O O . THR A 1 251 ? -16.542 2.529 19.286 1.00 93.56 251 THR A O 1
ATOM 1847 N N . ARG A 1 252 ? -15.424 1.113 17.946 1.00 93.88 252 ARG A N 1
ATOM 1848 C CA . ARG A 1 252 ? -16.496 0.938 16.968 1.00 93.88 252 ARG A CA 1
ATOM 1849 C C . ARG A 1 252 ? -16.556 -0.502 16.475 1.00 93.88 252 ARG A C 1
ATOM 1851 O O . ARG A 1 252 ? -15.531 -1.151 16.289 1.00 93.88 252 ARG A O 1
ATOM 1858 N N . THR A 1 253 ? -17.763 -1.003 16.234 1.00 93.94 253 THR A N 1
ATOM 1859 C CA . THR A 1 253 ? -17.966 -2.263 15.509 1.00 93.94 253 THR A CA 1
ATOM 1860 C C . THR A 1 253 ? -17.898 -2.018 14.009 1.00 93.94 253 THR A C 1
ATOM 1862 O O . THR A 1 253 ? -18.585 -1.125 13.513 1.00 93.94 253 THR A O 1
ATOM 1865 N N . LEU A 1 254 ? -17.094 -2.803 13.294 1.00 94.81 254 LEU A N 1
ATOM 1866 C CA . LEU A 1 254 ? -16.909 -2.661 11.848 1.00 94.81 254 LEU A CA 1
ATOM 1867 C C . LEU A 1 254 ? -17.642 -3.771 11.102 1.00 94.81 254 LEU A C 1
ATOM 1869 O O . LEU A 1 254 ? -17.447 -4.948 11.397 1.00 94.81 254 LEU A O 1
ATOM 1873 N N . ALA A 1 255 ? -18.464 -3.414 10.119 1.00 94.31 255 ALA A N 1
ATOM 1874 C CA . ALA A 1 255 ? -19.076 -4.392 9.226 1.00 94.31 255 ALA A CA 1
ATOM 1875 C C . ALA A 1 255 ? -18.018 -5.051 8.324 1.00 94.31 255 ALA A C 1
ATOM 1877 O O . ALA A 1 255 ? -17.222 -4.364 7.684 1.00 94.31 255 ALA A O 1
ATOM 1878 N N . LEU A 1 256 ? -18.011 -6.385 8.256 1.00 94.69 256 LEU A N 1
ATOM 1879 C CA . LEU A 1 256 ? -17.101 -7.126 7.381 1.00 94.69 256 LEU A CA 1
ATOM 1880 C C . LEU A 1 256 ? -17.542 -7.051 5.914 1.00 94.69 256 LEU A C 1
ATOM 1882 O O . LEU A 1 256 ? -18.717 -7.247 5.596 1.00 94.69 256 LEU A O 1
ATOM 1886 N N . ASP A 1 257 ? -16.586 -6.835 5.011 1.00 93.56 257 ASP A N 1
ATOM 1887 C CA . ASP A 1 257 ? -16.829 -6.817 3.573 1.00 93.56 257 ASP A CA 1
ATOM 1888 C C . ASP A 1 257 ? -16.889 -8.250 3.043 1.00 93.56 257 ASP A C 1
ATOM 1890 O O . ASP A 1 257 ? -15.882 -8.901 2.749 1.00 93.56 257 ASP A O 1
ATOM 1894 N N . ARG A 1 258 ? -18.116 -8.755 2.919 1.00 92.19 258 ARG A N 1
ATOM 1895 C CA . ARG A 1 258 ? -18.381 -10.102 2.416 1.00 92.19 258 ARG A CA 1
ATOM 1896 C C . ARG A 1 258 ? -17.881 -10.312 0.982 1.00 92.19 258 ARG A C 1
ATOM 1898 O O . ARG A 1 258 ? -17.513 -11.437 0.650 1.00 92.19 258 ARG A O 1
ATOM 1905 N N . ALA A 1 259 ? -17.918 -9.289 0.128 1.00 91.38 259 ALA A N 1
ATOM 1906 C CA . ALA A 1 259 ? -17.549 -9.419 -1.280 1.00 91.38 259 ALA A CA 1
ATOM 1907 C C . ALA A 1 259 ? -16.032 -9.557 -1.443 1.00 91.38 259 ALA A C 1
ATOM 1909 O O . ALA A 1 259 ? -15.569 -10.386 -2.231 1.00 91.38 259 ALA A O 1
ATOM 1910 N N . ASN A 1 260 ? -15.270 -8.807 -0.649 1.00 90.31 260 ASN A N 1
ATOM 1911 C CA . ASN A 1 260 ? -13.818 -8.927 -0.609 1.00 90.31 260 ASN A CA 1
ATOM 1912 C C . ASN A 1 260 ? -13.387 -10.213 0.096 1.00 90.31 260 ASN A C 1
ATOM 1914 O O . ASN A 1 260 ? -12.590 -10.958 -0.464 1.00 90.31 260 ASN A O 1
ATOM 1918 N N . LEU A 1 261 ? -13.992 -10.554 1.241 1.00 90.69 261 LEU A N 1
ATOM 1919 C CA . LEU A 1 261 ? -13.730 -11.805 1.973 1.00 90.69 261 LEU A CA 1
ATOM 1920 C C . LEU A 1 261 ? -14.071 -13.083 1.195 1.00 90.69 261 LEU A C 1
ATOM 1922 O O . LEU A 1 261 ? -13.652 -14.165 1.591 1.00 90.69 261 LEU A O 1
ATOM 1926 N N . LEU A 1 262 ? -14.861 -13.000 0.123 1.00 89.69 262 LEU A N 1
ATOM 1927 C CA . LEU A 1 262 ? -15.096 -14.142 -0.764 1.00 89.69 262 LEU A CA 1
ATOM 1928 C C . LEU A 1 262 ? -13.870 -14.450 -1.639 1.00 89.69 262 LEU A C 1
ATOM 1930 O O . LEU A 1 262 ? -13.720 -15.581 -2.089 1.00 89.69 262 LEU A O 1
ATOM 1934 N N . GLN A 1 263 ? -13.039 -13.438 -1.897 1.00 87.31 263 GLN A N 1
ATOM 1935 C CA . GLN A 1 263 ? -11.913 -13.469 -2.832 1.00 87.31 263 GLN A CA 1
ATOM 1936 C C . GLN A 1 263 ? -10.547 -13.556 -2.139 1.00 87.31 263 GLN A C 1
ATOM 1938 O O . GLN A 1 263 ? -9.539 -13.638 -2.837 1.00 87.31 263 GLN A O 1
ATOM 1943 N N . VAL A 1 264 ? -10.510 -13.474 -0.806 1.00 86.38 264 VAL A N 1
ATOM 1944 C CA . VAL A 1 264 ? -9.272 -13.602 -0.025 1.00 86.38 264 VAL A CA 1
ATOM 1945 C C . VAL A 1 264 ? -8.798 -15.048 -0.011 1.00 86.38 264 VAL A C 1
ATOM 1947 O O . VAL A 1 264 ? -9.614 -15.972 0.012 1.00 86.38 264 VAL A O 1
ATOM 1950 N N . GLU A 1 265 ? -7.488 -15.231 0.047 1.00 85.44 265 GLU A N 1
ATOM 1951 C CA . GLU A 1 265 ? -6.850 -16.517 0.325 1.00 85.44 265 GLU A CA 1
ATOM 1952 C C . GLU A 1 265 ? -6.506 -16.606 1.827 1.00 85.44 265 GLU A C 1
ATOM 1954 O O . GLU A 1 265 ? -6.514 -15.598 2.541 1.00 85.44 265 GLU A O 1
ATOM 1959 N N . PRO A 1 266 ? -6.271 -17.806 2.391 1.00 85.06 266 PRO A N 1
ATOM 1960 C CA . PRO A 1 266 ? -5.907 -17.921 3.797 1.00 85.06 266 PRO A CA 1
ATOM 1961 C C . PRO A 1 266 ? -4.524 -17.311 4.025 1.00 85.06 266 PRO A C 1
ATOM 1963 O O . PRO A 1 266 ? -3.523 -17.832 3.534 1.00 85.06 266 PRO A O 1
ATOM 1966 N N . GLY A 1 267 ? -4.464 -16.234 4.808 1.00 83.38 267 GLY A N 1
ATOM 1967 C CA . GLY A 1 267 ? -3.258 -15.418 4.852 1.00 83.38 267 GLY A CA 1
ATOM 1968 C C . GLY A 1 267 ? -3.188 -14.418 5.997 1.00 83.38 267 GLY A C 1
ATOM 1969 O O . GLY A 1 267 ? -4.030 -14.366 6.903 1.00 83.38 267 GLY A O 1
ATOM 1970 N N . ALA A 1 268 ? -2.112 -13.639 5.969 1.00 85.62 268 ALA A N 1
ATOM 1971 C CA . ALA A 1 268 ? -1.887 -12.565 6.919 1.00 85.62 268 ALA A CA 1
ATOM 1972 C C . ALA A 1 268 ? -2.716 -11.329 6.546 1.00 85.62 268 ALA A C 1
ATOM 1974 O O . ALA A 1 268 ? -3.022 -11.074 5.383 1.00 85.62 268 ALA A O 1
ATOM 1975 N N . ALA A 1 269 ? -3.076 -10.555 7.560 1.00 87.44 269 ALA A N 1
ATOM 1976 C CA . ALA A 1 269 ? -3.728 -9.271 7.398 1.00 87.44 269 ALA A CA 1
ATOM 1977 C C . ALA A 1 269 ? -3.149 -8.262 8.395 1.00 87.44 269 ALA A C 1
ATOM 1979 O O . ALA A 1 269 ? -2.535 -8.615 9.417 1.00 87.44 269 ALA A O 1
ATOM 1980 N N . HIS A 1 270 ? -3.379 -6.988 8.117 1.00 89.31 270 HIS A N 1
ATOM 1981 C CA . HIS A 1 270 ? -2.928 -5.891 8.956 1.00 89.31 270 HIS A CA 1
ATOM 1982 C C . HIS A 1 270 ? -4.004 -4.822 9.112 1.00 89.31 270 HIS A C 1
ATOM 1984 O O . HIS A 1 270 ? -4.945 -4.722 8.322 1.00 89.31 270 HIS A O 1
ATOM 1990 N N . VAL A 1 271 ? -3.840 -4.000 10.145 1.00 91.31 271 VAL A N 1
ATOM 1991 C CA . VAL A 1 271 ? -4.559 -2.734 10.258 1.00 91.31 271 VAL A CA 1
ATOM 1992 C C . VAL A 1 271 ? -3.693 -1.647 9.638 1.00 91.31 271 VAL A C 1
ATOM 1994 O O . VAL A 1 271 ? -2.526 -1.498 10.002 1.00 91.31 271 VAL A O 1
ATOM 1997 N N . ARG A 1 272 ? -4.254 -0.890 8.704 1.00 90.31 272 ARG A N 1
ATOM 1998 C CA . ARG A 1 272 ? -3.662 0.327 8.157 1.00 90.31 272 ARG A CA 1
ATOM 1999 C C . ARG A 1 272 ? -4.350 1.527 8.795 1.00 90.31 272 ARG A C 1
ATOM 2001 O O . ARG A 1 272 ? -5.567 1.666 8.697 1.00 90.31 272 ARG A O 1
ATOM 2008 N N . VAL A 1 273 ? -3.568 2.390 9.433 1.00 91.38 273 VAL A N 1
ATOM 2009 C CA . VAL A 1 273 ? -4.030 3.664 9.995 1.00 91.38 273 VAL A CA 1
ATOM 2010 C C . VAL A 1 273 ? -3.368 4.791 9.223 1.00 91.38 273 VAL A C 1
ATOM 2012 O O . VAL A 1 273 ? -2.154 4.951 9.270 1.00 91.38 273 VAL A O 1
ATOM 2015 N N . GLU A 1 274 ? -4.165 5.551 8.492 1.00 89.81 274 GLU A N 1
ATOM 2016 C CA . GLU A 1 274 ? -3.734 6.746 7.783 1.00 89.81 274 GLU A CA 1
ATOM 2017 C C . GLU A 1 274 ? -4.080 7.980 8.611 1.00 89.81 274 GLU A C 1
ATOM 2019 O O . GLU A 1 274 ? -5.220 8.152 9.040 1.00 89.81 274 GLU A O 1
ATOM 2024 N N . LEU A 1 275 ? -3.073 8.810 8.849 1.00 90.06 275 LEU A N 1
ATOM 2025 C CA . LEU A 1 275 ? -3.137 10.080 9.548 1.00 90.06 275 LEU A CA 1
ATOM 2026 C C . LEU A 1 275 ? -2.955 11.185 8.516 1.00 90.06 275 LEU A C 1
ATOM 2028 O O . LEU A 1 275 ? -1.992 11.152 7.749 1.00 90.06 275 LEU A O 1
ATOM 2032 N N . ARG A 1 276 ? -3.838 12.177 8.523 1.00 88.50 276 ARG A N 1
ATOM 2033 C CA . ARG A 1 276 ? -3.747 13.343 7.649 1.00 88.50 276 ARG A CA 1
ATOM 2034 C C . ARG A 1 276 ? -3.926 14.618 8.458 1.00 88.50 276 ARG A C 1
ATOM 2036 O O . ARG A 1 276 ? -4.942 14.809 9.123 1.00 88.50 276 ARG A O 1
ATOM 2043 N N . ALA A 1 277 ? -2.924 15.486 8.401 1.00 86.81 277 ALA A N 1
ATOM 2044 C CA . ALA A 1 277 ? -2.969 16.807 9.007 1.00 86.81 277 ALA A CA 1
ATOM 2045 C C . ALA A 1 277 ? -3.599 17.839 8.065 1.00 86.8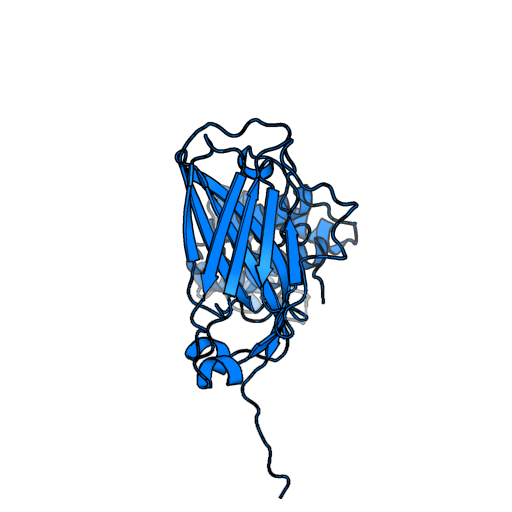1 277 ALA A C 1
ATOM 2047 O O . ALA A 1 277 ? -3.660 17.662 6.845 1.00 86.81 277 ALA A O 1
ATOM 2048 N N . ALA A 1 278 ? -4.058 18.946 8.650 1.00 83.12 278 ALA A N 1
ATOM 2049 C CA . ALA A 1 278 ? -4.687 20.051 7.929 1.00 83.12 278 ALA A CA 1
ATOM 2050 C C . ALA A 1 278 ? -3.752 20.747 6.920 1.00 83.12 278 ALA A C 1
ATOM 2052 O O . ALA A 1 278 ? -4.223 21.337 5.951 1.00 83.12 278 ALA A O 1
ATOM 2053 N N . ASP A 1 279 ? -2.436 20.664 7.127 1.00 79.25 279 ASP A N 1
ATOM 2054 C CA . ASP A 1 279 ? -1.408 21.167 6.208 1.00 79.25 279 ASP A CA 1
ATOM 2055 C C . ASP A 1 279 ? -1.169 20.245 4.995 1.00 79.25 279 ASP A C 1
ATOM 2057 O O . ASP A 1 279 ? -0.363 20.560 4.122 1.00 79.25 279 ASP A O 1
ATOM 2061 N N . GLY A 1 280 ? -1.885 19.118 4.920 1.00 77.75 280 GLY A N 1
ATOM 2062 C CA . GLY A 1 280 ? -1.756 18.121 3.865 1.00 77.75 280 GLY A CA 1
ATOM 2063 C C . GLY A 1 280 ? -0.694 17.058 4.135 1.00 77.75 280 GLY A C 1
ATOM 2064 O O . GLY A 1 280 ? -0.583 16.130 3.332 1.00 77.75 280 GLY A O 1
ATOM 2065 N N . ALA A 1 281 ? 0.050 17.135 5.246 1.00 79.19 281 ALA A N 1
ATOM 2066 C CA . ALA A 1 281 ? 0.968 16.073 5.634 1.00 79.19 281 ALA A CA 1
ATOM 2067 C C . ALA A 1 281 ? 0.189 14.778 5.890 1.00 79.19 281 ALA A C 1
ATOM 2069 O O . ALA A 1 281 ? -0.871 14.780 6.523 1.00 79.19 281 ALA A O 1
ATOM 2070 N N . THR A 1 282 ? 0.723 13.663 5.398 1.00 82.88 282 THR A N 1
ATOM 2071 C CA . THR A 1 282 ? 0.126 12.337 5.571 1.00 82.88 282 THR A CA 1
ATOM 2072 C C . THR A 1 282 ? 1.147 11.369 6.142 1.00 82.88 282 THR A C 1
ATOM 2074 O O . THR A 1 282 ? 2.336 11.447 5.839 1.00 82.88 282 THR A O 1
ATOM 2077 N N . ALA A 1 283 ? 0.684 10.465 6.998 1.00 81.31 283 ALA A N 1
ATOM 2078 C CA . ALA A 1 283 ? 1.481 9.374 7.527 1.00 81.31 283 ALA A CA 1
ATOM 2079 C C . ALA A 1 283 ? 0.632 8.112 7.596 1.00 81.31 283 ALA A C 1
ATOM 2081 O O . ALA A 1 283 ? -0.520 8.145 8.022 1.00 81.31 283 ALA A O 1
ATOM 2082 N N . VAL A 1 284 ? 1.206 6.985 7.197 1.00 84.06 284 VAL A N 1
ATOM 2083 C CA . VAL A 1 284 ? 0.523 5.692 7.209 1.00 84.06 284 VAL A CA 1
ATOM 2084 C C . VAL A 1 284 ? 1.238 4.770 8.189 1.00 84.06 284 VAL A C 1
ATOM 2086 O O . VAL A 1 284 ? 2.465 4.684 8.197 1.00 84.06 284 VAL A O 1
ATOM 2089 N N . ARG A 1 285 ? 0.469 4.086 9.038 1.00 83.00 285 ARG A N 1
ATOM 2090 C CA . ARG A 1 285 ? 0.947 3.064 9.973 1.00 83.00 285 ARG A CA 1
ATOM 2091 C C . ARG A 1 285 ? 0.380 1.719 9.588 1.00 83.00 285 ARG A C 1
ATOM 2093 O O . ARG A 1 285 ? -0.837 1.560 9.487 1.00 83.00 285 ARG A O 1
ATOM 2100 N N . ARG A 1 286 ? 1.263 0.738 9.454 1.00 85.38 286 ARG A N 1
ATOM 2101 C CA . ARG A 1 286 ? 0.892 -0.662 9.294 1.00 85.38 286 ARG A CA 1
ATOM 2102 C C . ARG A 1 286 ? 1.073 -1.393 10.612 1.00 85.38 286 ARG A C 1
ATOM 2104 O O . ARG A 1 286 ? 2.164 -1.433 11.170 1.00 85.38 286 ARG A O 1
ATOM 2111 N N . LEU A 1 287 ? 0.001 -2.003 11.091 1.00 84.56 287 LEU A N 1
ATOM 2112 C CA . LEU A 1 287 ? -0.017 -2.778 12.320 1.00 84.56 287 LEU A CA 1
ATOM 2113 C C . LEU A 1 287 ? -0.305 -4.248 11.971 1.00 84.56 287 LEU A C 1
ATOM 2115 O O . LEU A 1 287 ? -1.468 -4.631 11.809 1.00 84.56 287 LEU A O 1
ATOM 2119 N N . PRO A 1 288 ? 0.738 -5.080 11.781 1.00 82.12 288 PRO A N 1
ATOM 2120 C CA . PRO A 1 288 ? 0.573 -6.483 11.422 1.00 82.12 288 PRO A CA 1
ATOM 2121 C C . PRO A 1 288 ? 0.152 -7.315 12.633 1.00 82.12 288 PRO A C 1
ATOM 2123 O O . PRO A 1 288 ? 0.528 -7.022 13.766 1.00 82.12 288 PRO A O 1
ATOM 2126 N N . GLY A 1 289 ? -0.544 -8.424 12.390 1.00 80.50 289 GLY A N 1
ATOM 2127 C CA . GLY A 1 289 ? -0.918 -9.362 13.454 1.00 80.50 289 GLY A CA 1
ATOM 2128 C C . GLY A 1 289 ? -2.315 -9.950 13.320 1.00 80.50 289 GLY A C 1
ATOM 2129 O O . GLY A 1 289 ? -2.751 -10.653 14.235 1.00 80.50 289 GLY A O 1
ATOM 2130 N N . LEU A 1 290 ? -2.998 -9.687 12.208 1.00 87.81 290 LEU A N 1
ATOM 2131 C CA . LEU A 1 290 ? -4.285 -10.283 11.897 1.00 87.81 290 LEU A CA 1
ATOM 2132 C C . LEU A 1 290 ? -4.113 -11.468 10.950 1.00 87.81 290 LEU A C 1
ATOM 2134 O O . LEU A 1 290 ? -3.094 -11.637 10.278 1.00 87.81 290 LEU A O 1
ATOM 2138 N N . THR A 1 291 ? -5.127 -12.315 10.922 1.00 89.62 291 THR A N 1
ATOM 2139 C CA . THR A 1 291 ? -5.256 -13.453 10.020 1.00 89.62 291 THR A CA 1
ATOM 2140 C C . THR A 1 291 ? -6.621 -13.374 9.364 1.00 89.62 291 THR A C 1
ATOM 2142 O O . THR A 1 291 ? -7.625 -13.133 10.039 1.00 89.62 291 THR A O 1
ATOM 2145 N N . VAL A 1 292 ? -6.656 -13.583 8.053 1.00 90.38 292 VAL A N 1
ATOM 2146 C CA . VAL A 1 292 ? -7.892 -13.639 7.280 1.00 90.38 292 VAL A CA 1
ATOM 2147 C C . VAL A 1 292 ? -8.114 -15.056 6.765 1.00 90.38 292 VAL A C 1
ATOM 2149 O O . VAL A 1 292 ? -7.171 -15.740 6.372 1.00 90.38 292 VAL A O 1
ATOM 2152 N N . LEU A 1 293 ? -9.361 -15.524 6.831 1.00 89.62 293 LEU A N 1
ATOM 2153 C CA . LEU A 1 293 ? -9.747 -16.861 6.394 1.00 89.62 293 LEU A CA 1
ATOM 2154 C C . LEU A 1 293 ? -10.790 -16.801 5.264 1.00 89.62 293 LEU A C 1
ATOM 2156 O O . LEU A 1 293 ? -11.810 -16.111 5.414 1.00 89.62 293 LEU A O 1
ATOM 2160 N N . PRO A 1 294 ? -10.585 -17.578 4.185 1.00 85.19 294 PRO A N 1
ATOM 2161 C CA . PRO A 1 294 ? -11.475 -17.636 3.031 1.00 85.19 294 PRO A CA 1
ATOM 2162 C C . PRO A 1 294 ? -12.800 -18.342 3.369 1.00 85.19 294 PRO A C 1
ATOM 2164 O O . PRO A 1 294 ? -12.951 -18.944 4.444 1.00 85.19 294 PRO A O 1
ATOM 2167 N N . PRO A 1 295 ? -13.778 -18.347 2.445 1.00 85.44 295 PRO A N 1
ATOM 2168 C CA . PRO A 1 295 ? -14.875 -19.311 2.486 1.00 85.44 295 PRO A CA 1
ATOM 2169 C C . PRO A 1 295 ? -14.336 -20.749 2.576 1.00 85.44 295 PRO A C 1
ATOM 2171 O O . PRO A 1 295 ? -13.459 -21.151 1.814 1.00 85.44 295 PRO A O 1
ATOM 2174 N N . ARG A 1 296 ? -14.894 -21.565 3.482 1.00 72.62 296 ARG A N 1
ATOM 2175 C CA . ARG A 1 296 ? -14.589 -23.003 3.517 1.00 72.62 296 ARG A CA 1
ATOM 2176 C C . ARG A 1 296 ? -15.092 -23.655 2.228 1.00 72.62 296 ARG A C 1
ATOM 2178 O O . ARG A 1 296 ? -16.298 -23.834 2.064 1.00 72.62 296 ARG A O 1
ATOM 2185 N N . GLN A 1 297 ? -14.178 -24.032 1.340 1.00 58.22 297 GLN A N 1
ATOM 2186 C CA . GLN A 1 297 ? -14.489 -24.891 0.203 1.00 58.22 297 GLN A CA 1
ATOM 2187 C C . GLN A 1 297 ? -14.422 -26.348 0.663 1.00 58.22 297 GLN A C 1
ATOM 2189 O O . GLN A 1 297 ? -13.348 -26.891 0.907 1.00 58.22 297 GLN A O 1
ATOM 2194 N N . TRP A 1 298 ? -15.580 -26.985 0.810 1.00 49.19 298 TRP A N 1
ATOM 2195 C CA . TRP A 1 298 ? -15.639 -28.434 0.961 1.00 49.19 298 TRP A CA 1
ATOM 2196 C C . TRP A 1 298 ? -15.511 -29.049 -0.432 1.00 49.19 298 TRP A C 1
ATOM 2198 O O . TRP A 1 298 ? -16.405 -28.887 -1.261 1.00 49.19 298 TRP A O 1
ATOM 2208 N N . ARG A 1 299 ? -14.406 -29.749 -0.703 1.00 48.25 299 ARG A N 1
ATOM 2209 C CA . ARG A 1 299 ? -14.373 -30.724 -1.796 1.00 48.25 299 ARG A CA 1
ATOM 2210 C C . ARG A 1 299 ? -14.971 -32.020 -1.266 1.00 48.25 299 ARG A C 1
ATOM 2212 O O . ARG A 1 299 ? -14.474 -32.580 -0.295 1.00 48.25 299 ARG A O 1
ATOM 2219 N N . LEU A 1 300 ? -16.067 -32.456 -1.878 1.00 40.66 300 LEU A N 1
ATOM 2220 C CA . LEU A 1 300 ? -16.488 -33.847 -1.791 1.00 40.66 300 LEU A CA 1
ATOM 2221 C C . LEU A 1 300 ? -15.469 -34.653 -2.597 1.00 40.66 300 LEU A C 1
ATOM 2223 O O . LEU A 1 300 ? -15.430 -34.525 -3.821 1.00 40.66 300 LEU A O 1
ATOM 2227 N N . ASP A 1 301 ? -14.629 -35.423 -1.912 1.00 45.31 301 ASP A N 1
ATOM 2228 C CA . ASP A 1 301 ? -13.894 -36.505 -2.559 1.00 45.31 301 ASP A CA 1
ATOM 2229 C C . ASP A 1 301 ? -14.936 -37.537 -3.016 1.00 45.31 301 ASP A C 1
ATOM 2231 O O . ASP A 1 301 ? -15.698 -38.065 -2.200 1.00 45.31 301 ASP A O 1
ATOM 2235 N N . GLY A 1 302 ? -15.043 -37.711 -4.335 1.00 48.69 302 GLY A N 1
ATOM 2236 C CA . GLY A 1 302 ? -15.919 -38.685 -4.990 1.00 48.69 302 GLY A CA 1
ATOM 2237 C C . GLY A 1 302 ? -15.213 -40.003 -5.247 1.00 48.69 302 GLY A C 1
ATOM 2238 O O . GLY A 1 302 ? -13.988 -39.967 -5.501 1.00 48.69 302 GLY A O 1
#